Protein AF-A0A382PX46-F1 (afdb_monomer)

Solvent-accessible surface area (backbone atoms only — not comparable to full-atom values): 14792 Å² total; per-residue (Å²): 138,86,84,80,84,83,77,80,85,78,80,80,79,79,76,79,78,73,72,75,76,54,63,44,79,47,75,56,96,90,46,77,44,79,39,53,69,94,63,85,88,79,88,42,74,44,73,90,62,41,81,38,76,71,37,59,26,57,48,97,84,70,35,37,39,30,30,29,51,65,77,76,84,68,58,59,71,55,38,66,72,64,11,70,17,31,30,30,34,33,34,50,85,86,72,83,77,43,49,79,43,58,40,71,23,37,68,69,25,31,73,55,48,24,39,31,53,58,98,76,27,41,31,34,14,24,46,38,30,29,35,38,32,25,47,85,85,73,86,52,43,47,75,42,79,40,79,72,37,84,60,66,23,69,53,93,78,75,34,20,39,20,21,41,34,82,43,87,84,66,30,37,29,35,18,29,12,26,73,44,67,43,77,43,59,37,96,87,61,62,81,40,79,44,36,53,13,33,34,37,35,31,44,81,95,47,81,75,52,42,69,34,27,37,42,27,37,39,26,42,47,53,70,48,69,47,98,89,58,51,35,38,30,37,30,38,51,39,42,78,78,51,96,93,43,29,61,44,81,44,79,60,44,79,73,34,75,39,76,56,129

Structure (mmCIF, N/CA/C/O backbone):
data_AF-A0A382PX46-F1
#
_entry.id   AF-A0A3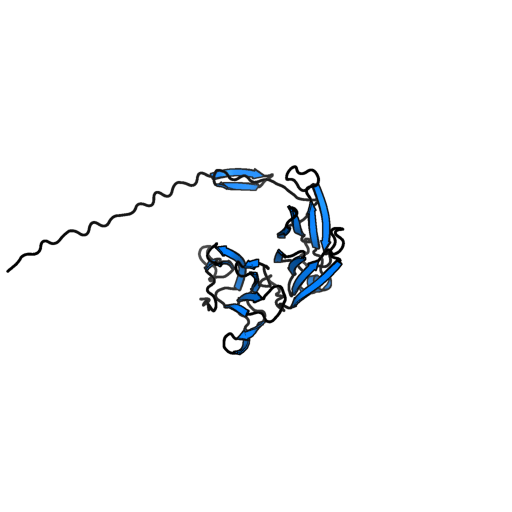82PX46-F1
#
loop_
_atom_site.group_PDB
_atom_site.id
_atom_site.type_symbol
_atom_site.label_atom_id
_atom_site.label_alt_id
_atom_site.label_comp_id
_atom_site.label_asym_id
_atom_site.label_entity_id
_atom_site.label_seq_id
_atom_site.pdbx_PDB_ins_code
_atom_site.Cartn_x
_atom_site.Cartn_y
_atom_site.Cartn_z
_atom_site.occupancy
_atom_site.B_iso_or_equiv
_atom_site.auth_seq_id
_atom_site.auth_comp_id
_atom_site.auth_asym_id
_atom_site.auth_atom_id
_atom_site.pdbx_PDB_model_num
ATOM 1 N N . MET A 1 1 ? -31.485 -16.045 -66.248 1.00 44.91 1 MET A N 1
ATOM 2 C CA . MET A 1 1 ? -30.803 -14.868 -65.671 1.00 44.91 1 MET A CA 1
ATOM 3 C C . MET A 1 1 ? -31.557 -14.516 -64.395 1.00 44.91 1 MET A C 1
ATOM 5 O O . MET A 1 1 ? -32.634 -13.946 -64.475 1.00 44.91 1 MET A O 1
ATOM 9 N N . PHE A 1 2 ? -31.107 -15.036 -63.251 1.00 37.91 2 PHE A N 1
ATOM 10 C CA . PHE A 1 2 ? -31.837 -14.955 -61.980 1.00 37.91 2 PHE A CA 1
ATOM 11 C C . PHE A 1 2 ? -31.540 -13.626 -61.277 1.00 37.91 2 PHE A C 1
ATOM 13 O O . PHE A 1 2 ? -30.382 -13.278 -61.066 1.00 37.91 2 PHE A O 1
ATOM 20 N N . SER A 1 3 ? -32.600 -12.888 -60.946 1.00 45.28 3 SER A N 1
ATOM 21 C CA . SER A 1 3 ? -32.561 -11.656 -60.159 1.00 45.28 3 SER A CA 1
ATOM 22 C C . SER A 1 3 ? -32.582 -12.013 -58.670 1.00 45.28 3 SER A C 1
ATOM 24 O O . SER A 1 3 ? -33.506 -12.685 -58.214 1.00 45.28 3 SER A O 1
ATOM 26 N N . MET A 1 4 ? -31.557 -11.594 -57.924 1.00 39.47 4 MET A N 1
ATOM 27 C CA . MET A 1 4 ? -31.562 -11.619 -56.459 1.00 39.47 4 MET A CA 1
ATOM 28 C C . MET A 1 4 ? -32.077 -10.272 -55.928 1.00 39.47 4 MET A C 1
ATOM 30 O O . MET A 1 4 ? -31.579 -9.229 -56.365 1.00 39.47 4 MET A O 1
ATOM 34 N N . PRO A 1 5 ? -33.020 -10.258 -54.971 1.00 47.31 5 PRO A N 1
ATOM 35 C CA . PRO A 1 5 ? -33.453 -9.027 -54.332 1.00 47.31 5 PRO A CA 1
ATOM 36 C C . PRO A 1 5 ? -32.409 -8.586 -53.296 1.00 47.31 5 PRO A C 1
ATOM 38 O O . PRO A 1 5 ? -31.900 -9.387 -52.513 1.00 47.31 5 PRO A O 1
ATOM 41 N N . ARG A 1 6 ? -32.088 -7.290 -53.284 1.00 47.59 6 ARG A N 1
ATOM 42 C CA . ARG A 1 6 ? -31.274 -6.668 -52.233 1.00 47.59 6 ARG A CA 1
ATOM 43 C C . ARG A 1 6 ? -32.144 -6.481 -50.988 1.00 47.59 6 ARG A C 1
ATOM 45 O O . ARG A 1 6 ? -33.088 -5.697 -51.033 1.00 47.59 6 ARG A O 1
ATOM 52 N N . LEU A 1 7 ? -31.830 -7.176 -49.894 1.00 42.03 7 LEU A N 1
ATOM 53 C CA . LEU A 1 7 ? -32.382 -6.836 -48.579 1.00 42.03 7 LEU A CA 1
ATOM 54 C C . LEU A 1 7 ? -31.738 -5.532 -48.072 1.00 42.03 7 LEU A C 1
ATOM 56 O O . LEU A 1 7 ? -30.517 -5.387 -48.186 1.00 42.03 7 LEU A O 1
ATOM 60 N N . PRO A 1 8 ? -32.508 -4.597 -47.490 1.00 47.78 8 PRO A N 1
ATOM 61 C CA . PRO A 1 8 ? -31.940 -3.435 -46.829 1.00 47.78 8 PRO A CA 1
ATOM 62 C C . PRO A 1 8 ? -31.324 -3.858 -45.490 1.00 47.78 8 PRO A C 1
ATOM 64 O O . PRO A 1 8 ? -31.937 -4.576 -44.699 1.00 47.78 8 PRO A O 1
ATOM 67 N N . LEU A 1 9 ? -30.097 -3.405 -45.243 1.00 47.75 9 LEU A N 1
ATOM 68 C CA . LEU A 1 9 ? -29.405 -3.557 -43.970 1.00 47.75 9 LEU A CA 1
ATOM 69 C C . LEU A 1 9 ? -30.101 -2.642 -42.946 1.00 47.75 9 LEU A C 1
ATOM 71 O O . LEU A 1 9 ? -29.904 -1.428 -42.955 1.00 47.75 9 LEU A O 1
ATOM 75 N N . ALA A 1 10 ? -30.970 -3.198 -42.105 1.00 44.94 10 ALA A N 1
ATOM 76 C CA . ALA A 1 10 ? -31.540 -2.461 -40.984 1.00 44.94 10 ALA A CA 1
ATOM 77 C C . ALA A 1 10 ? -30.469 -2.334 -39.889 1.00 44.94 10 ALA A C 1
ATOM 79 O O . ALA A 1 10 ? -30.180 -3.295 -39.178 1.00 44.94 10 ALA A O 1
ATOM 80 N N . CYS A 1 11 ? -29.854 -1.155 -39.773 1.00 43.47 11 CYS A N 1
ATOM 81 C CA . CYS A 1 11 ? -29.017 -0.807 -38.629 1.00 43.47 11 CYS A CA 1
ATOM 82 C C . CYS A 1 11 ? -29.889 -0.780 -37.369 1.00 43.47 11 CYS A C 1
ATOM 84 O O . CYS A 1 11 ? -30.648 0.164 -37.148 1.00 43.47 11 CYS A O 1
ATOM 86 N N . LEU A 1 12 ? -29.787 -1.821 -36.544 1.00 44.72 12 LEU A N 1
ATOM 87 C CA . LEU A 1 12 ? -30.380 -1.841 -35.216 1.00 44.72 12 LEU A CA 1
ATOM 88 C C . LEU A 1 12 ? -29.549 -0.912 -34.318 1.00 44.72 12 LEU A C 1
ATOM 90 O O . LEU A 1 12 ? -28.495 -1.293 -33.813 1.00 44.72 12 LEU A O 1
ATOM 94 N N . ALA A 1 13 ? -29.991 0.335 -34.161 1.00 45.91 13 ALA A N 1
ATOM 95 C CA . ALA A 1 13 ? -29.446 1.232 -33.153 1.00 45.91 13 ALA A CA 1
ATOM 96 C C . ALA A 1 13 ? -29.860 0.701 -31.773 1.00 45.91 13 ALA A C 1
ATOM 98 O O . ALA A 1 13 ? -30.998 0.879 -31.342 1.00 45.91 13 ALA A O 1
ATOM 99 N N . VAL A 1 14 ? -28.946 0.012 -31.091 1.00 49.94 14 VAL A N 1
ATOM 100 C CA . VAL A 1 14 ? -29.110 -0.311 -29.672 1.00 49.94 14 VAL A CA 1
ATOM 101 C C . VAL A 1 14 ? -28.951 0.996 -28.904 1.00 49.94 14 VAL A C 1
ATOM 103 O O . VAL A 1 14 ? -27.842 1.456 -28.643 1.00 49.94 14 VAL A O 1
ATOM 106 N N . VAL A 1 15 ? -30.075 1.629 -28.578 1.00 47.06 15 VAL A N 1
ATOM 107 C CA . VAL A 1 15 ? -30.110 2.701 -27.586 1.00 47.06 15 VAL A CA 1
ATOM 108 C C . VAL A 1 15 ? -29.913 2.031 -26.232 1.00 47.06 15 VAL A C 1
ATOM 110 O O . VAL A 1 15 ? -30.842 1.454 -25.671 1.00 47.06 15 VAL A O 1
ATOM 113 N N . LEU A 1 16 ? -28.682 2.066 -25.723 1.00 49.09 16 LEU A N 1
ATOM 114 C CA . LEU A 1 16 ? -28.413 1.813 -24.312 1.00 49.09 16 LEU A CA 1
ATOM 115 C C . LEU A 1 16 ? -29.149 2.897 -23.518 1.00 49.09 16 LEU A C 1
ATOM 117 O O . LEU A 1 16 ? -28.683 4.030 -23.404 1.00 49.09 16 LEU A O 1
ATOM 121 N N . LEU A 1 17 ? -30.328 2.555 -23.001 1.00 44.19 17 LEU A N 1
ATOM 122 C CA . LEU A 1 17 ? -30.945 3.280 -21.899 1.00 44.19 17 LEU A CA 1
ATOM 123 C C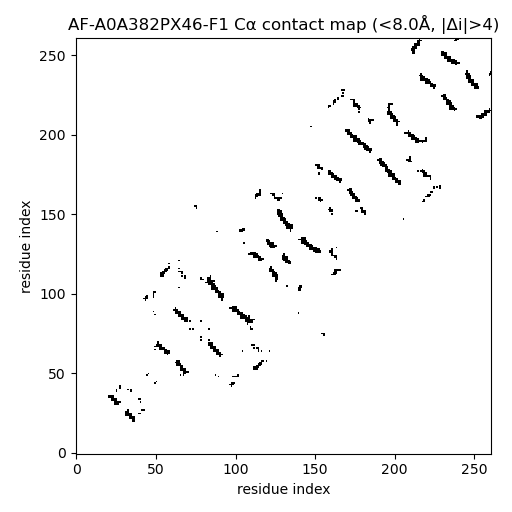 . LEU A 1 17 ? -29.988 3.147 -20.714 1.00 44.19 17 LEU A C 1
ATOM 125 O O . LEU A 1 17 ? -30.034 2.169 -19.972 1.00 44.19 17 LEU A O 1
ATOM 129 N N . LEU A 1 18 ? -29.084 4.116 -20.571 1.00 54.62 18 LEU A N 1
ATOM 130 C CA . LEU A 1 18 ? -28.384 4.355 -19.319 1.00 54.62 18 LEU A CA 1
ATOM 131 C C . LEU A 1 18 ? -29.477 4.623 -18.287 1.00 54.62 18 LEU A C 1
ATOM 133 O O . LEU A 1 18 ? -30.050 5.714 -18.251 1.00 54.62 18 LEU A O 1
ATOM 137 N N . ALA A 1 19 ? -29.817 3.605 -17.493 1.00 54.09 19 ALA A N 1
ATOM 138 C CA . ALA A 1 19 ? -30.551 3.824 -16.263 1.00 54.09 19 ALA A CA 1
ATOM 139 C C . ALA A 1 19 ? -29.782 4.921 -15.527 1.00 54.09 19 ALA A C 1
ATOM 141 O O . ALA A 1 19 ? -28.590 4.760 -15.256 1.00 54.09 19 ALA A O 1
ATOM 142 N N . LYS A 1 20 ? -30.419 6.074 -15.296 1.00 53.22 20 LYS A N 1
ATOM 143 C CA . LYS A 1 20 ? -29.831 7.083 -14.421 1.00 53.22 20 LYS A CA 1
ATOM 144 C C . LYS A 1 20 ? -29.614 6.368 -13.099 1.00 53.22 20 LYS A C 1
ATOM 146 O O . LYS A 1 20 ? -30.603 6.020 -12.456 1.00 53.22 20 LYS A O 1
ATOM 151 N N . ALA A 1 21 ? -28.361 6.093 -12.748 1.00 60.94 21 ALA A N 1
ATOM 152 C CA . ALA A 1 21 ? -28.031 5.641 -11.413 1.00 60.94 21 ALA A CA 1
ATOM 153 C C . ALA A 1 21 ? -28.626 6.692 -10.480 1.00 60.94 21 ALA A C 1
ATOM 155 O O . ALA A 1 21 ? -28.275 7.871 -10.562 1.00 60.94 21 ALA A O 1
ATOM 156 N N . HIS A 1 22 ? -29.650 6.295 -9.736 1.00 76.44 22 HIS A N 1
ATOM 157 C CA . HIS A 1 22 ? -30.169 7.138 -8.684 1.00 76.44 22 HIS A CA 1
ATOM 158 C C . HIS A 1 22 ? -29.043 7.212 -7.649 1.00 76.44 22 HIS A C 1
ATOM 160 O O . HIS A 1 22 ? -28.335 6.223 -7.418 1.00 76.44 22 HIS A O 1
ATOM 166 N N . ALA A 1 23 ? -28.763 8.426 -7.201 1.00 82.75 23 ALA A N 1
ATOM 167 C CA . ALA A 1 23 ? -27.669 8.707 -6.300 1.00 82.75 23 ALA A CA 1
ATOM 168 C C . ALA A 1 23 ? -28.205 9.559 -5.156 1.00 82.75 23 ALA A C 1
ATOM 170 O O . ALA A 1 23 ? -29.024 10.457 -5.373 1.00 82.75 23 ALA A O 1
ATOM 171 N N . VAL A 1 24 ? -27.723 9.272 -3.954 1.00 87.88 24 VAL A N 1
ATOM 172 C CA . VAL A 1 24 ? -28.083 9.962 -2.722 1.00 87.88 24 VAL A CA 1
ATOM 173 C C . VAL A 1 24 ? -26.900 10.816 -2.285 1.00 87.88 24 VAL A C 1
ATOM 175 O O . VAL A 1 24 ? -25.748 10.379 -2.329 1.00 87.88 24 VAL A O 1
ATOM 178 N N . GLU A 1 25 ? -27.189 12.047 -1.871 1.00 92.19 25 GLU A N 1
ATOM 179 C CA . GLU A 1 25 ? -26.208 12.898 -1.206 1.00 92.19 25 GLU A CA 1
ATOM 180 C C . GLU A 1 25 ? -26.179 12.584 0.293 1.00 92.19 25 GLU A C 1
ATOM 182 O O . GLU A 1 25 ? -27.212 12.587 0.963 1.00 92.19 25 GLU A O 1
ATOM 187 N N . VAL A 1 26 ? -24.986 12.323 0.818 1.00 90.56 26 VAL A N 1
ATOM 188 C CA . VAL A 1 26 ? -24.719 12.116 2.240 1.00 90.56 26 VAL A CA 1
ATOM 189 C C . VAL A 1 26 ? -23.758 13.204 2.693 1.00 90.56 26 VAL A C 1
ATOM 191 O O . VAL A 1 26 ? -22.667 13.341 2.142 1.00 90.56 26 VAL A O 1
ATOM 194 N N . THR A 1 27 ? -24.145 13.974 3.705 1.00 92.12 27 THR A N 1
ATOM 195 C CA . THR A 1 27 ? -23.282 15.008 4.285 1.00 92.12 27 THR A CA 1
ATOM 196 C C . THR A 1 27 ? -22.671 14.497 5.579 1.00 92.12 27 THR A C 1
ATOM 198 O O . THR A 1 27 ? -23.399 14.173 6.516 1.00 92.12 27 THR A O 1
ATOM 201 N N . LEU A 1 28 ? -21.340 14.466 5.648 1.00 90.50 28 LEU A N 1
ATOM 202 C CA . LEU A 1 28 ? -20.590 14.209 6.878 1.00 90.50 28 LEU A CA 1
ATOM 203 C C . LEU A 1 28 ? -19.736 15.438 7.190 1.00 90.50 28 LEU A C 1
ATOM 205 O O . LEU A 1 28 ? -18.857 15.814 6.413 1.00 90.50 28 LEU A O 1
ATOM 209 N N . ASP A 1 29 ? -19.999 16.070 8.332 1.00 88.50 29 ASP A N 1
ATOM 210 C CA . ASP A 1 29 ? -19.453 17.375 8.714 1.00 88.50 29 ASP A CA 1
ATOM 211 C C . ASP A 1 29 ? -19.616 18.435 7.605 1.00 88.50 29 ASP A C 1
ATOM 213 O O . ASP A 1 29 ? -20.710 18.946 7.381 1.00 88.50 29 ASP A O 1
ATOM 217 N N . GLN A 1 30 ? -18.521 18.784 6.921 1.00 89.81 30 GLN A N 1
ATOM 218 C CA . GLN A 1 30 ? -18.467 19.786 5.852 1.00 89.81 30 GLN A CA 1
ATOM 219 C C . GLN A 1 30 ? -18.381 19.159 4.451 1.00 89.81 30 GLN A C 1
ATOM 221 O O . GLN A 1 30 ? -18.419 19.884 3.457 1.00 89.81 30 GLN A O 1
ATOM 226 N N . ALA A 1 31 ? -18.233 17.835 4.358 1.00 91.62 31 ALA A N 1
ATOM 227 C CA . ALA A 1 31 ? -18.085 17.119 3.099 1.00 91.62 31 ALA A CA 1
ATOM 228 C C . ALA A 1 31 ? -19.435 16.575 2.624 1.00 91.62 31 ALA A C 1
ATOM 230 O O . ALA A 1 31 ? -20.176 15.963 3.394 1.00 91.62 31 ALA A O 1
ATOM 231 N N . VAL A 1 32 ? -19.725 16.774 1.339 1.00 93.31 32 VAL A N 1
ATOM 232 C CA . VAL A 1 32 ? -20.890 16.197 0.663 1.00 93.31 32 VAL A CA 1
ATOM 233 C C . VAL A 1 32 ? -20.402 15.069 -0.235 1.00 93.31 32 VAL A C 1
ATOM 235 O O . VAL A 1 32 ? -19.587 15.286 -1.132 1.00 93.31 32 VAL A O 1
ATOM 238 N N . PHE A 1 33 ? -20.896 13.864 0.020 1.00 93.75 33 PHE A N 1
ATOM 239 C CA . PHE A 1 33 ? -20.645 12.671 -0.774 1.00 93.75 33 PHE A CA 1
ATOM 240 C C . PHE A 1 33 ? -21.868 12.374 -1.628 1.00 93.75 33 PHE A C 1
ATOM 242 O O . PHE A 1 33 ? -22.992 12.467 -1.149 1.00 93.75 33 PHE A O 1
ATOM 249 N N . THR A 1 34 ? -21.658 11.960 -2.871 1.00 94.31 34 THR A N 1
ATOM 250 C CA . THR A 1 34 ? -22.722 11.433 -3.729 1.00 94.31 34 THR A CA 1
ATOM 251 C C . THR A 1 34 ? -22.451 9.953 -3.941 1.00 94.31 34 THR A C 1
ATOM 253 O O . THR A 1 34 ? -21.432 9.596 -4.533 1.00 94.31 34 THR A O 1
ATOM 256 N N . VAL A 1 35 ? -23.341 9.091 -3.454 1.00 93.25 35 VAL A N 1
ATOM 257 C CA . VAL A 1 35 ? -23.201 7.630 -3.556 1.00 93.25 35 VAL A CA 1
ATOM 258 C C . VAL A 1 35 ? -24.385 7.012 -4.297 1.00 93.25 35 VAL A C 1
ATOM 260 O O . VAL A 1 35 ? -25.463 7.606 -4.299 1.00 93.25 35 VAL A O 1
ATOM 263 N N . PRO A 1 36 ? -24.224 5.849 -4.957 1.00 93.06 36 PRO A N 1
ATOM 264 C CA . PRO A 1 36 ? -25.345 5.167 -5.597 1.00 93.06 36 PRO A CA 1
ATOM 265 C C . PRO A 1 36 ? -26.437 4.790 -4.588 1.00 93.06 36 PRO A C 1
ATOM 267 O O . PRO A 1 36 ? -26.152 4.532 -3.419 1.00 93.06 36 PRO A O 1
ATOM 270 N N . ASP A 1 37 ? -27.680 4.692 -5.052 1.00 88.44 37 ASP A N 1
ATOM 271 C CA . ASP A 1 37 ? -28.789 4.186 -4.244 1.00 88.44 37 ASP A CA 1
ATOM 272 C C . ASP A 1 37 ? -28.456 2.829 -3.601 1.00 88.44 37 ASP A C 1
ATOM 274 O O . ASP A 1 37 ? -27.921 1.922 -4.244 1.00 88.44 37 ASP A O 1
ATOM 278 N N . GLY A 1 38 ? -28.807 2.688 -2.320 1.00 89.75 38 GLY A N 1
ATOM 279 C CA . GLY A 1 38 ? -28.525 1.494 -1.517 1.00 89.75 38 GLY A CA 1
ATOM 28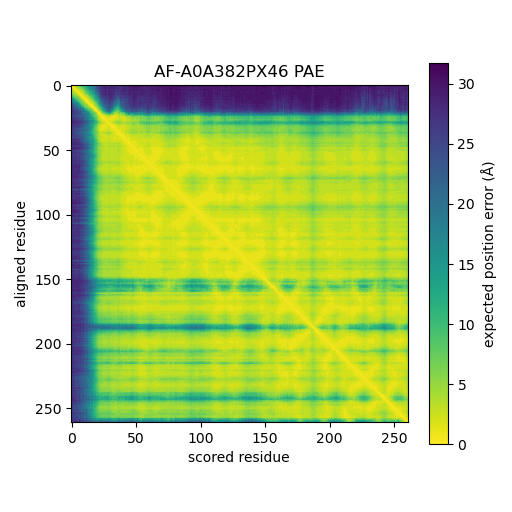0 C C . GLY A 1 38 ? -27.164 1.499 -0.814 1.00 89.75 38 GLY A C 1
ATOM 281 O O . GLY A 1 38 ? -26.903 0.587 -0.035 1.00 89.75 38 GLY A O 1
ATOM 282 N N . PHE A 1 39 ? -26.324 2.514 -1.041 1.00 92.38 39 PHE A N 1
ATOM 283 C CA . PHE A 1 39 ? -25.080 2.721 -0.298 1.00 92.38 39 PHE A CA 1
ATOM 284 C C . PHE A 1 39 ? -25.267 3.756 0.815 1.00 92.38 39 PHE A C 1
ATOM 286 O O . PHE A 1 39 ? -25.998 4.735 0.660 1.00 92.38 39 PHE A O 1
ATOM 293 N N . THR A 1 40 ? -24.560 3.556 1.923 1.00 91.62 40 THR A N 1
ATOM 294 C CA . THR A 1 40 ? -24.425 4.519 3.020 1.00 91.62 40 THR A CA 1
ATOM 295 C C . THR A 1 40 ? -22.962 4.930 3.170 1.00 91.62 40 THR A C 1
ATOM 297 O O . THR A 1 40 ? -22.053 4.220 2.735 1.00 91.62 40 THR A O 1
ATOM 300 N N . VAL A 1 41 ? -22.730 6.105 3.756 1.00 93.44 41 VAL A N 1
ATOM 301 C CA . VAL A 1 41 ? -21.394 6.573 4.141 1.00 93.44 41 VAL A CA 1
ATOM 302 C C . VAL A 1 41 ? -21.456 6.956 5.607 1.00 93.44 41 VAL A C 1
ATOM 304 O O . VAL A 1 41 ? -22.276 7.787 5.994 1.00 93.44 41 VAL A O 1
ATOM 307 N N . GLU A 1 42 ? -20.587 6.357 6.409 1.00 93.25 42 GLU A N 1
ATOM 308 C CA . GLU A 1 42 ? -20.551 6.541 7.855 1.00 93.25 42 GLU A CA 1
ATOM 309 C C . GLU A 1 42 ? -19.118 6.818 8.303 1.00 93.25 42 GLU A C 1
ATOM 311 O O . GLU A 1 42 ? -18.149 6.325 7.719 1.00 93.25 42 GLU A O 1
ATOM 316 N N . ARG A 1 43 ? -18.974 7.628 9.353 1.00 92.94 43 ARG A N 1
ATOM 317 C CA . ARG A 1 43 ? -17.696 7.777 10.046 1.00 92.94 43 ARG A CA 1
ATOM 318 C C . ARG A 1 43 ? -17.596 6.674 11.090 1.00 92.94 43 ARG A C 1
ATOM 320 O O . ARG A 1 43 ? -18.321 6.720 12.071 1.00 92.94 43 ARG A O 1
ATOM 327 N N . VAL A 1 44 ? -16.650 5.760 10.899 1.00 95.75 44 VAL A N 1
ATOM 328 C CA . VAL A 1 44 ? -16.398 4.644 11.832 1.00 95.75 44 VAL A CA 1
ATOM 329 C C . VAL A 1 44 ? -15.171 4.857 12.725 1.00 95.75 44 VAL A C 1
ATOM 331 O O . VAL A 1 44 ? -14.995 4.146 13.704 1.00 95.75 44 VAL A O 1
ATOM 334 N N . ALA A 1 45 ? -14.306 5.820 12.387 1.00 96.44 45 ALA A N 1
ATOM 335 C CA . ALA A 1 45 ? -13.115 6.181 13.156 1.00 96.44 45 ALA A CA 1
ATOM 336 C C . ALA A 1 45 ? -12.621 7.593 12.789 1.00 96.44 45 ALA A C 1
ATOM 338 O O . ALA A 1 45 ? -12.929 8.127 11.720 1.00 96.44 45 ALA A O 1
ATOM 339 N N . GLY A 1 46 ? -11.828 8.191 13.676 1.00 95.31 46 GLY A N 1
ATOM 340 C CA . GLY A 1 46 ? -11.153 9.478 13.497 1.00 95.31 46 GLY A CA 1
ATOM 341 C C . GLY A 1 46 ? -10.300 9.812 14.726 1.00 95.31 46 GLY A C 1
ATOM 342 O O . GLY A 1 46 ? -10.122 8.942 15.584 1.00 95.31 46 GLY A O 1
ATOM 343 N N . PRO A 1 47 ? -9.782 11.045 14.861 1.00 96.00 47 PRO A N 1
ATOM 344 C CA . PRO A 1 47 ? -9.046 11.439 16.058 1.00 96.00 47 PRO A CA 1
ATOM 345 C C . PRO A 1 47 ? -9.902 11.242 17.324 1.00 96.00 47 PRO A C 1
ATOM 347 O O . PRO A 1 47 ? -11.079 11.614 17.310 1.00 96.00 47 PRO A O 1
ATOM 350 N N . PRO A 1 48 ? -9.351 10.689 18.424 1.00 96.38 48 PRO A N 1
ATOM 351 C CA . PRO A 1 48 ? -7.936 10.375 18.661 1.00 96.38 48 PRO A CA 1
ATOM 352 C C . PRO A 1 48 ? -7.510 8.942 18.280 1.00 96.38 48 PRO A C 1
ATOM 354 O O . PRO A 1 48 ? -6.375 8.560 18.556 1.00 96.38 48 PRO A O 1
ATOM 357 N N . LEU A 1 49 ? -8.396 8.126 17.700 1.00 98.25 49 LEU A N 1
ATOM 358 C CA . LEU A 1 49 ? -8.092 6.730 17.356 1.00 98.25 49 LEU A CA 1
ATOM 359 C C . LEU A 1 49 ? -7.109 6.630 16.186 1.00 98.25 49 LEU A C 1
ATOM 361 O O . LEU A 1 49 ? -6.215 5.783 16.193 1.00 98.25 49 LEU A O 1
ATOM 365 N N . VAL A 1 50 ? -7.270 7.513 15.200 1.00 98.31 50 VAL A N 1
ATOM 366 C CA . VAL A 1 50 ? -6.383 7.675 14.046 1.00 98.31 50 VAL A CA 1
ATOM 367 C C . VAL A 1 50 ? -6.408 9.132 13.592 1.00 98.31 50 VAL A C 1
ATOM 369 O O . VAL A 1 50 ? -7.481 9.706 13.408 1.00 98.31 50 VAL A O 1
ATOM 372 N N . ASP A 1 51 ? -5.238 9.747 13.422 1.00 97.69 51 ASP A N 1
ATOM 373 C CA . ASP A 1 51 ? -5.158 11.192 13.192 1.00 97.69 51 ASP A CA 1
ATOM 374 C C . ASP A 1 51 ? -5.225 11.556 11.703 1.00 97.69 51 ASP A C 1
ATOM 376 O O . ASP A 1 51 ? -5.919 12.497 11.309 1.00 97.69 51 ASP A O 1
ATOM 380 N N . ARG A 1 52 ? -4.470 10.839 10.866 1.00 97.81 52 ARG A N 1
ATOM 381 C CA . ARG A 1 52 ? -4.293 11.092 9.428 1.00 97.81 52 ARG A CA 1
ATOM 382 C C . ARG A 1 52 ? -4.177 9.757 8.682 1.00 97.81 52 ARG A C 1
ATOM 384 O O . ARG A 1 52 ? -3.068 9.381 8.285 1.00 97.81 52 ARG A O 1
ATOM 391 N N . PRO A 1 53 ? -5.298 9.038 8.496 1.00 97.69 53 PRO A N 1
ATOM 392 C CA . PRO A 1 53 ? -5.297 7.744 7.825 1.00 97.69 53 PRO A CA 1
ATOM 393 C C . PRO A 1 53 ? -4.831 7.876 6.366 1.00 97.69 53 PRO A C 1
ATOM 395 O O . PRO A 1 53 ? -5.239 8.804 5.667 1.00 97.69 53 PRO A O 1
ATOM 398 N N . ILE A 1 54 ? -3.991 6.943 5.909 1.00 96.56 54 ILE A N 1
ATOM 399 C CA . ILE A 1 54 ? -3.505 6.863 4.518 1.00 96.56 54 ILE A CA 1
ATOM 400 C C . ILE A 1 54 ? -4.120 5.656 3.800 1.00 96.56 54 ILE A C 1
ATOM 402 O O . ILE A 1 54 ? -4.712 5.787 2.734 1.00 96.56 54 ILE A O 1
ATOM 406 N N . THR A 1 55 ? -3.980 4.473 4.392 1.00 97.44 55 THR A N 1
ATOM 407 C CA . THR A 1 55 ? -4.448 3.188 3.855 1.00 97.44 55 THR A CA 1
ATOM 408 C C . THR A 1 55 ? -4.808 2.260 5.011 1.00 97.44 55 THR A C 1
ATOM 410 O O . THR A 1 55 ? -4.337 2.470 6.135 1.00 97.44 55 THR A O 1
ATOM 413 N N . ALA A 1 56 ? -5.649 1.258 4.766 1.00 98.12 56 ALA A N 1
ATOM 414 C CA . ALA A 1 56 ? -6.098 0.350 5.807 1.00 98.12 56 ALA A CA 1
ATOM 415 C C . ALA A 1 56 ? -6.354 -1.071 5.294 1.00 98.12 56 ALA A C 1
ATOM 417 O O . ALA A 1 56 ? -6.712 -1.271 4.133 1.00 98.12 56 ALA A O 1
ATOM 418 N N . SER A 1 57 ? -6.207 -2.052 6.184 1.00 98.38 57 SER A N 1
ATOM 419 C CA . SER A 1 57 ? -6.492 -3.456 5.897 1.00 98.38 57 SER A CA 1
ATOM 420 C C . SER A 1 57 ? -7.133 -4.138 7.102 1.00 98.38 57 SER A C 1
ATOM 422 O O . SER A 1 57 ? -6.707 -3.921 8.236 1.00 98.38 57 SER A O 1
ATOM 424 N N . PHE A 1 58 ? -8.163 -4.941 6.849 1.00 98.38 58 PHE A N 1
ATOM 425 C CA . PHE A 1 58 ? -8.824 -5.750 7.869 1.00 98.38 58 PHE A CA 1
ATOM 426 C C . PHE A 1 58 ? -8.111 -7.082 8.047 1.00 98.38 58 PHE A C 1
ATOM 428 O O . PHE A 1 58 ? -7.703 -7.693 7.059 1.00 98.38 58 PHE A O 1
ATOM 435 N N . ASP A 1 59 ? -8.052 -7.558 9.284 1.00 98.31 59 ASP A N 1
ATOM 436 C CA . ASP A 1 59 ? -7.749 -8.959 9.550 1.00 98.31 59 ASP A CA 1
ATOM 437 C C . ASP A 1 59 ? -8.997 -9.849 9.589 1.00 98.31 59 ASP A C 1
ATOM 439 O O . ASP A 1 59 ? -10.131 -9.398 9.408 1.00 98.31 59 ASP A O 1
ATOM 443 N N . GLU A 1 60 ? -8.796 -11.145 9.834 1.00 96.94 60 GLU A N 1
ATOM 444 C CA . GLU A 1 60 ? -9.890 -12.113 9.903 1.00 96.94 60 GLU A CA 1
ATOM 445 C C . GLU A 1 60 ? -10.750 -11.977 11.175 1.00 96.94 60 GLU A C 1
ATOM 447 O O . GLU A 1 60 ? -11.782 -12.640 11.276 1.00 96.94 60 GLU A O 1
ATOM 452 N 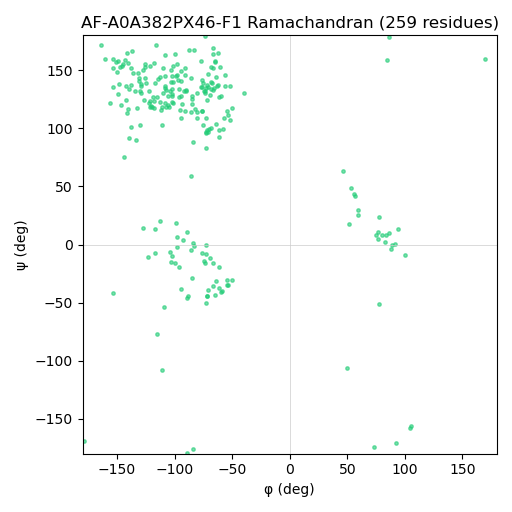N . GLN A 1 61 ? -10.347 -11.150 12.146 1.00 96.06 61 GLN A N 1
ATOM 453 C CA . GLN A 1 61 ? -11.095 -10.866 13.375 1.00 96.06 61 GLN A CA 1
ATOM 454 C C . GLN A 1 61 ? -11.897 -9.556 13.287 1.00 96.06 61 GLN A C 1
ATOM 456 O O . GLN A 1 61 ? -12.611 -9.226 14.230 1.00 96.06 61 GLN A O 1
ATOM 461 N N . GLY A 1 62 ? -11.810 -8.823 12.171 1.00 96.94 62 GLY A N 1
ATOM 462 C CA . GLY A 1 62 ? -12.487 -7.538 11.982 1.00 96.94 62 GLY A CA 1
ATOM 463 C C . GLY A 1 62 ? -11.735 -6.342 12.572 1.00 96.94 62 GLY A C 1
ATOM 464 O O . GLY A 1 62 ? -12.263 -5.231 12.567 1.00 96.94 62 GLY A O 1
ATOM 465 N N . ARG A 1 63 ? -10.496 -6.532 13.040 1.00 98.31 63 ARG A N 1
ATOM 466 C CA . ARG A 1 63 ? -9.634 -5.433 13.492 1.00 98.31 63 ARG A CA 1
ATOM 467 C C . ARG A 1 63 ? -9.085 -4.707 12.266 1.00 98.31 63 ARG A C 1
ATOM 469 O O . ARG A 1 63 ? -8.744 -5.337 11.262 1.00 98.31 63 ARG A O 1
ATOM 476 N N . LEU A 1 64 ? -8.991 -3.381 12.338 1.00 98.69 64 LEU A N 1
ATOM 477 C CA . LEU A 1 64 ? -8.560 -2.551 11.212 1.00 98.69 64 LEU A CA 1
ATOM 478 C C . LEU A 1 64 ? -7.155 -1.999 11.447 1.00 98.69 64 LEU A C 1
ATOM 480 O O . LEU A 1 64 ? -6.925 -1.228 12.373 1.00 98.69 64 LEU A O 1
ATOM 484 N N . TYR A 1 65 ? -6.218 -2.352 10.576 1.00 98.88 65 TYR A N 1
ATOM 485 C CA . TYR A 1 65 ? -4.847 -1.853 10.613 1.00 98.88 65 TYR A CA 1
ATOM 486 C C . TYR A 1 65 ? -4.714 -0.657 9.684 1.00 98.88 65 TYR A C 1
ATOM 488 O O . TYR A 1 65 ? -4.863 -0.804 8.472 1.00 98.88 65 TYR A O 1
ATOM 496 N N . VAL A 1 66 ? -4.420 0.517 10.235 1.00 98.81 66 VAL A N 1
ATOM 497 C CA . VAL A 1 66 ? -4.426 1.789 9.509 1.00 98.81 66 VAL A CA 1
ATOM 498 C C . VAL A 1 66 ? -3.036 2.408 9.526 1.00 98.81 66 VAL A C 1
ATOM 500 O O . VAL A 1 66 ? -2.447 2.600 10.589 1.00 98.81 66 VAL A O 1
ATOM 503 N N . ALA A 1 67 ? -2.512 2.757 8.352 1.00 98.56 67 ALA A N 1
ATOM 504 C CA . ALA A 1 67 ? -1.344 3.623 8.272 1.00 98.56 67 ALA A CA 1
ATOM 505 C C . ALA A 1 67 ? -1.733 5.048 8.657 1.00 98.56 67 ALA A C 1
ATOM 507 O O . ALA A 1 67 ? -2.635 5.630 8.054 1.00 98.56 67 ALA A O 1
ATOM 508 N N . ASP A 1 68 ? -1.035 5.605 9.640 1.00 98.56 68 ASP A N 1
ATOM 509 C CA . ASP A 1 68 ? -1.347 6.894 10.239 1.00 98.56 68 ASP A CA 1
ATOM 510 C C . ASP A 1 68 ? -0.162 7.852 10.085 1.00 98.56 68 ASP A C 1
ATOM 512 O O . ASP A 1 68 ? 0.958 7.607 10.560 1.00 98.56 68 ASP A O 1
ATOM 516 N N . SER A 1 69 ? -0.398 8.950 9.370 1.00 97.62 69 SER A N 1
ATOM 517 C CA . SER A 1 69 ? 0.636 9.933 9.087 1.00 97.62 69 SER A CA 1
ATOM 518 C C . SER A 1 69 ? 0.933 10.814 10.299 1.00 97.62 69 SER A C 1
ATOM 520 O O . SER A 1 69 ? 0.040 11.418 10.892 1.00 97.62 69 SER A O 1
ATOM 522 N N . SER A 1 70 ? 2.220 11.035 10.571 1.00 97.38 70 SER A N 1
ATOM 523 C CA . SER A 1 70 ? 2.666 12.071 11.510 1.00 97.38 70 SER A CA 1
ATOM 524 C C . SER A 1 70 ? 2.267 13.491 11.090 1.00 97.38 70 SER A C 1
ATOM 526 O O . SER A 1 70 ? 2.278 14.403 11.914 1.00 97.38 70 SER A O 1
ATOM 528 N N . GLY A 1 71 ? 1.937 13.698 9.809 1.00 95.88 71 GLY A N 1
ATOM 529 C CA . GLY A 1 71 ? 1.749 15.024 9.222 1.00 95.88 71 GLY A CA 1
ATOM 530 C C . GLY A 1 71 ? 3.060 15.760 8.926 1.00 95.88 71 GLY A C 1
ATOM 531 O O . GLY A 1 71 ? 3.020 16.953 8.624 1.00 95.88 71 GLY A O 1
ATOM 532 N N . SER A 1 72 ? 4.213 15.083 9.016 1.00 93.69 72 SER A N 1
ATOM 533 C CA . SER A 1 72 ? 5.499 15.668 8.631 1.00 93.69 72 SER A CA 1
ATOM 534 C C . SER A 1 72 ? 5.535 16.001 7.136 1.00 93.69 72 SER A C 1
ATOM 536 O O . SER A 1 72 ? 5.130 15.201 6.297 1.00 93.69 72 SER A O 1
ATOM 538 N N . ASN A 1 73 ? 6.068 17.182 6.820 1.00 92.19 73 ASN A N 1
ATOM 539 C CA . ASN A 1 73 ? 6.413 17.620 5.464 1.00 92.19 73 ASN A CA 1
ATOM 540 C C . ASN A 1 73 ? 7.938 17.757 5.299 1.00 92.19 73 ASN A C 1
ATOM 542 O O . ASN A 1 73 ? 8.417 18.511 4.452 1.00 92.19 73 ASN A O 1
ATOM 546 N N . ASP A 1 74 ? 8.711 17.096 6.164 1.00 95.25 74 ASP A N 1
ATOM 547 C CA . ASP A 1 74 ? 10.168 17.136 6.116 1.00 95.25 74 ASP A CA 1
ATOM 548 C C . ASP A 1 74 ? 10.717 16.497 4.826 1.00 95.25 74 ASP A C 1
ATOM 550 O O . ASP A 1 74 ? 10.058 15.649 4.221 1.00 95.25 74 ASP A O 1
ATOM 554 N N . PRO A 1 75 ? 11.952 16.829 4.406 1.00 94.31 75 PRO A N 1
ATOM 555 C CA . PRO A 1 75 ? 12.593 16.162 3.278 1.00 94.31 75 PRO A CA 1
ATOM 556 C C . PRO A 1 75 ? 12.674 14.640 3.459 1.00 94.31 75 PRO A C 1
ATOM 558 O O . PRO A 1 75 ? 12.919 14.149 4.564 1.00 94.31 75 PRO A O 1
ATOM 561 N N . VAL A 1 76 ? 12.558 13.894 2.356 1.00 92.88 76 VAL A N 1
ATOM 562 C CA . VAL A 1 76 ? 12.507 12.421 2.357 1.00 92.88 76 VAL A CA 1
ATOM 563 C C . VAL A 1 76 ? 13.683 11.767 3.094 1.00 92.88 76 VAL A C 1
ATOM 565 O O . VAL A 1 76 ? 13.496 10.778 3.791 1.00 92.88 76 VAL A O 1
ATOM 568 N N . GLN A 1 77 ? 14.888 12.345 3.035 1.00 94.31 77 GLN A N 1
ATOM 569 C CA . GLN A 1 77 ? 16.062 11.826 3.750 1.00 94.31 77 GLN A CA 1
ATOM 570 C C . GLN A 1 77 ? 15.918 11.934 5.272 1.00 94.31 77 GLN A C 1
ATOM 572 O O . GLN A 1 77 ? 16.374 11.050 5.997 1.00 94.31 77 GLN A O 1
ATOM 577 N N . LYS A 1 78 ? 15.283 13.005 5.763 1.00 96.19 78 LYS A N 1
ATOM 578 C CA . LYS A 1 78 ? 15.013 13.181 7.192 1.00 96.19 78 LYS A CA 1
ATOM 579 C C . LYS A 1 78 ? 13.920 12.221 7.642 1.00 96.19 78 LYS A C 1
ATOM 581 O O . LYS A 1 78 ? 14.105 11.534 8.641 1.00 96.19 78 LYS A O 1
ATOM 586 N N . GLN A 1 79 ? 12.849 12.091 6.857 1.00 95.88 79 GLN A N 1
ATOM 587 C CA . GLN A 1 79 ? 11.817 11.091 7.128 1.00 95.88 79 GLN A CA 1
ATOM 588 C C . GLN A 1 79 ? 12.406 9.672 7.132 1.00 95.88 79 GLN A C 1
ATOM 590 O O . GLN A 1 79 ? 12.101 8.904 8.034 1.00 95.88 79 GLN A O 1
ATOM 595 N N . LEU A 1 80 ? 13.331 9.345 6.220 1.00 94.75 80 LEU A N 1
ATOM 596 C CA . LEU A 1 80 ? 14.021 8.046 6.185 1.00 94.75 80 LEU A CA 1
ATOM 597 C C . LEU A 1 80 ? 14.836 7.764 7.444 1.00 94.75 80 LEU A C 1
ATOM 599 O O . LEU A 1 80 ? 14.876 6.622 7.915 1.00 94.75 80 LEU A O 1
ATOM 603 N N . ALA A 1 81 ? 15.469 8.791 8.003 1.00 96.69 81 ALA A N 1
ATOM 604 C CA . ALA A 1 81 ? 16.215 8.672 9.245 1.00 96.69 81 ALA A CA 1
ATOM 605 C C . ALA A 1 81 ? 15.282 8.522 10.458 1.00 96.69 81 ALA A C 1
ATOM 607 O O . ALA A 1 81 ? 15.457 7.598 11.250 1.00 96.69 81 ALA A O 1
ATOM 608 N N . GLU A 1 82 ? 14.290 9.403 10.582 1.00 97.69 82 GLU A N 1
ATOM 609 C CA . GLU A 1 82 ? 13.446 9.534 11.777 1.00 97.69 82 GLU A CA 1
ATOM 610 C C . GLU A 1 82 ? 12.267 8.558 11.803 1.00 97.69 82 GLU A C 1
ATOM 612 O O . GLU A 1 82 ? 11.827 8.161 12.879 1.00 97.69 82 GLU A O 1
ATOM 617 N N . LYS A 1 83 ? 11.783 8.159 10.624 1.00 97.88 83 LYS A N 1
ATOM 618 C CA . LYS A 1 83 ? 10.630 7.283 10.389 1.00 97.88 83 LYS A CA 1
ATOM 619 C C . LYS A 1 83 ? 9.422 7.693 11.238 1.00 97.88 83 LYS A C 1
ATOM 621 O O . LYS A 1 83 ? 9.008 6.956 12.128 1.00 97.88 83 LYS A O 1
ATOM 626 N N . PRO A 1 84 ? 8.869 8.896 11.022 1.00 98.12 84 PRO A N 1
ATOM 627 C CA . PRO A 1 84 ? 7.956 9.497 11.987 1.00 98.12 84 PRO A CA 1
ATOM 628 C C . PRO A 1 84 ? 6.543 8.893 11.962 1.00 98.12 84 PRO A C 1
ATOM 630 O O . PRO A 1 84 ? 5.721 9.257 12.798 1.00 98.12 84 PRO A O 1
ATOM 633 N N . HIS A 1 85 ? 6.226 8.023 11.000 1.00 98.50 85 HIS A N 1
ATOM 634 C CA . HIS A 1 85 ? 4.882 7.477 10.814 1.00 98.50 85 HIS A CA 1
ATOM 635 C C . HIS A 1 85 ? 4.665 6.218 11.651 1.00 98.50 85 HIS A C 1
ATOM 637 O O . HIS A 1 85 ? 5.605 5.617 12.182 1.00 98.50 85 HIS A O 1
ATOM 643 N N . ARG A 1 86 ? 3.402 5.806 11.750 1.00 98.75 86 ARG A N 1
ATOM 644 C CA . ARG A 1 86 ? 3.003 4.610 12.488 1.00 98.75 86 ARG A CA 1
ATOM 645 C C . ARG A 1 86 ? 1.900 3.845 11.767 1.00 98.75 86 ARG A C 1
ATOM 647 O O . ARG A 1 86 ? 1.227 4.381 10.892 1.00 98.75 86 ARG A O 1
ATOM 654 N N . ILE A 1 87 ? 1.701 2.607 12.188 1.00 98.88 87 ILE A N 1
ATOM 655 C CA . ILE A 1 87 ? 0.499 1.818 11.955 1.00 98.88 87 ILE A CA 1
ATOM 656 C C . ILE A 1 87 ? -0.249 1.720 13.280 1.00 98.88 87 ILE A C 1
ATOM 658 O O . ILE A 1 87 ? 0.356 1.396 14.306 1.00 98.88 87 ILE A O 1
ATOM 662 N N . VAL A 1 88 ? -1.552 1.969 13.255 1.00 98.88 88 VAL A N 1
ATOM 663 C CA . VAL A 1 88 ? -2.448 1.723 14.388 1.00 98.88 88 VAL A CA 1
ATOM 664 C C . VAL A 1 88 ? -3.352 0.530 14.095 1.00 98.88 88 VAL A C 1
ATOM 666 O O . VAL A 1 88 ? -3.742 0.321 12.949 1.00 98.88 88 VAL A O 1
ATOM 669 N N . ARG A 1 89 ? -3.678 -0.256 15.121 1.00 98.81 89 ARG A N 1
ATOM 670 C CA . ARG A 1 89 ? -4.730 -1.276 15.083 1.00 98.81 89 ARG A CA 1
ATOM 671 C C . ARG A 1 89 ? -5.950 -0.717 15.793 1.00 98.81 89 ARG A C 1
ATOM 673 O O . ARG A 1 89 ? -5.853 -0.349 16.962 1.00 98.81 89 ARG A O 1
ATOM 680 N N . LEU A 1 90 ? -7.071 -0.674 15.087 1.00 98.81 90 LEU A N 1
ATOM 681 C CA . LEU A 1 90 ? -8.360 -0.256 15.608 1.00 98.81 90 LEU A CA 1
ATOM 682 C C . LEU A 1 90 ? -9.231 -1.475 15.909 1.00 98.81 90 LEU A C 1
ATOM 684 O O . LEU A 1 90 ? -9.259 -2.436 15.135 1.00 98.81 90 LEU A O 1
ATOM 688 N N . GLU A 1 91 ? -9.945 -1.415 17.026 1.00 98.44 91 GLU A N 1
ATOM 689 C CA . GLU A 1 91 ? -10.880 -2.443 17.483 1.00 98.44 91 GLU A CA 1
ATOM 690 C C . GLU A 1 91 ? -12.227 -1.804 17.835 1.00 98.44 91 GLU A C 1
ATOM 692 O O . GLU A 1 91 ? -12.275 -0.743 18.459 1.00 98.44 91 GLU A O 1
ATOM 697 N N . ASP A 1 92 ? -13.296 -2.462 17.404 1.00 98.06 92 ASP A N 1
ATOM 698 C CA . ASP A 1 92 ? -14.660 -2.269 17.888 1.00 98.06 92 ASP A CA 1
ATOM 699 C C . ASP A 1 92 ? -14.873 -3.318 18.990 1.00 98.06 92 ASP A C 1
ATOM 701 O O . ASP A 1 92 ? -14.849 -4.525 18.727 1.00 98.06 92 ASP A O 1
ATOM 705 N N . ARG A 1 93 ? -14.940 -2.874 20.246 1.00 97.31 93 ARG A N 1
ATOM 706 C CA . ARG A 1 93 ? -14.987 -3.752 21.422 1.00 97.31 93 ARG A CA 1
ATOM 707 C C . ARG A 1 93 ? -16.400 -4.002 21.912 1.00 97.31 93 ARG A C 1
ATOM 709 O O . ARG A 1 93 ? -16.595 -4.963 22.663 1.00 97.31 93 ARG A O 1
ATOM 716 N N . ASP A 1 94 ? -17.356 -3.161 21.537 1.00 97.44 94 ASP A N 1
ATOM 717 C CA . ASP A 1 94 ? -18.760 -3.320 21.911 1.00 97.44 94 ASP A CA 1
ATOM 718 C C . ASP A 1 94 ? -19.637 -3.898 20.785 1.00 97.44 94 ASP A C 1
ATOM 720 O O . ASP A 1 94 ? -20.740 -4.384 21.059 1.00 97.44 94 ASP A O 1
ATOM 724 N N . GLY A 1 95 ? -19.096 -3.997 19.570 1.00 96.19 95 GLY A N 1
ATOM 725 C CA . GLY A 1 95 ? -19.699 -4.646 18.413 1.00 96.19 95 GLY A CA 1
ATOM 726 C C . GLY A 1 95 ? -20.774 -3.803 17.733 1.00 96.19 95 GLY A C 1
ATOM 727 O O . GLY A 1 95 ? -21.669 -4.380 17.104 1.00 96.19 95 GLY A O 1
ATOM 728 N N . ASP A 1 96 ? -20.746 -2.477 17.895 1.00 96.44 96 ASP A N 1
ATOM 729 C CA . ASP A 1 96 ? -21.733 -1.563 17.314 1.00 96.44 96 ASP A CA 1
ATOM 730 C C . ASP A 1 96 ? -21.407 -1.123 15.870 1.00 96.44 96 ASP A C 1
ATOM 732 O O . ASP A 1 96 ? -22.237 -0.484 15.215 1.00 96.44 96 ASP A O 1
ATOM 736 N N . GLY A 1 97 ? -20.244 -1.522 15.343 1.00 94.12 97 GLY A N 1
ATOM 737 C CA . GLY A 1 97 ? -19.745 -1.154 14.019 1.00 94.12 97 GLY A CA 1
ATOM 738 C C . GLY A 1 97 ? -18.872 0.105 14.003 1.00 94.12 97 GLY A C 1
ATOM 739 O O . GLY A 1 97 ? -18.399 0.497 12.930 1.00 94.12 97 GLY A O 1
ATOM 740 N N . GLN A 1 98 ? -18.633 0.736 15.153 1.00 97.19 98 GLN A N 1
ATOM 741 C CA . GLN A 1 98 ? -17.722 1.861 15.332 1.00 97.19 98 GLN A CA 1
ATOM 742 C C . GLN A 1 98 ? -16.482 1.412 16.100 1.00 97.19 98 GLN A C 1
ATOM 744 O O . GLN A 1 98 ? -16.552 0.738 17.119 1.00 97.19 98 GLN A O 1
ATOM 749 N N . PHE A 1 99 ? -15.305 1.819 15.631 1.00 98.44 99 PHE A N 1
ATOM 750 C CA . PHE A 1 99 ? -14.086 1.539 16.380 1.00 98.44 99 PHE A CA 1
ATOM 751 C C . PHE A 1 99 ? -14.027 2.437 17.620 1.00 98.44 99 PHE A C 1
ATOM 753 O O . PHE A 1 99 ? -14.227 3.649 17.518 1.00 98.44 99 PHE A O 1
ATOM 760 N N . ASP A 1 100 ? -13.679 1.861 18.769 1.00 98.06 100 ASP A N 1
ATOM 761 C CA . ASP A 1 100 ? -13.599 2.560 20.060 1.00 98.06 100 ASP A CA 1
ATOM 762 C C . ASP A 1 100 ? -12.218 2.452 20.728 1.00 98.06 100 ASP A C 1
ATOM 764 O O . ASP A 1 100 ? -11.910 3.183 21.675 1.00 98.06 100 ASP A O 1
ATOM 768 N N . HIS A 1 101 ? -11.351 1.587 20.202 1.00 98.38 101 HIS A N 1
ATOM 769 C CA . HIS A 1 101 ? -10.033 1.325 20.756 1.00 98.38 101 HIS A CA 1
ATOM 770 C C . HIS A 1 101 ? -8.941 1.391 19.690 1.00 98.38 101 HIS A C 1
ATOM 772 O O . HIS A 1 101 ? -9.135 0.975 18.550 1.00 98.38 101 HIS A O 1
ATOM 778 N N . SER A 1 102 ? -7.774 1.913 20.074 1.00 98.50 102 SER A N 1
ATOM 779 C CA . SER A 1 102 ? -6.609 2.063 19.203 1.00 98.50 102 SER A CA 1
ATOM 780 C C . SER A 1 102 ? -5.325 1.714 19.949 1.00 98.50 102 SER A C 1
ATOM 782 O O . SER A 1 102 ? -5.106 2.172 21.073 1.00 98.50 102 SER A O 1
ATOM 784 N N . VAL A 1 103 ? -4.464 0.925 19.307 1.00 98.38 103 VAL A N 1
ATOM 785 C CA . VAL A 1 103 ? -3.093 0.630 19.751 1.00 98.38 103 VAL A CA 1
ATOM 786 C C . VAL A 1 103 ? -2.135 0.953 18.619 1.00 98.38 103 VAL A C 1
ATOM 788 O O . VAL A 1 103 ? -2.434 0.716 17.450 1.00 98.38 103 VAL A O 1
ATOM 791 N N . VAL A 1 104 ? -0.955 1.476 18.951 1.00 98.81 104 VAL A N 1
ATOM 792 C CA . VAL A 1 104 ? 0.129 1.604 17.974 1.00 98.81 104 VAL A CA 1
ATOM 793 C C . VAL A 1 104 ? 0.695 0.216 17.700 1.00 98.81 104 VAL A C 1
ATOM 795 O O . VAL A 1 104 ? 1.545 -0.268 18.439 1.00 98.81 104 VAL A O 1
ATOM 798 N N . PHE A 1 105 ? 0.224 -0.403 16.622 1.00 98.88 105 PHE A N 1
ATOM 799 C CA . PHE A 1 105 ? 0.690 -1.713 16.185 1.00 98.88 105 PHE A CA 1
ATOM 800 C C . PHE A 1 105 ? 2.159 -1.680 15.761 1.00 98.88 105 PHE A C 1
ATOM 802 O O . PHE A 1 105 ? 2.933 -2.556 16.129 1.00 98.88 105 PHE A O 1
ATOM 809 N N . ALA A 1 106 ? 2.571 -0.653 15.014 1.00 98.88 106 ALA A N 1
ATOM 810 C CA . ALA A 1 106 ? 3.971 -0.475 14.645 1.00 98.88 106 ALA A CA 1
ATOM 811 C C . ALA A 1 106 ? 4.346 1.005 14.557 1.00 98.88 106 ALA A C 1
ATOM 813 O O . ALA A 1 106 ? 3.798 1.753 13.755 1.00 98.88 106 ALA A O 1
ATOM 814 N N . ASP A 1 107 ? 5.309 1.433 15.364 1.00 98.44 107 ASP A N 1
ATOM 815 C CA . ASP A 1 107 ? 5.943 2.750 15.265 1.00 98.44 107 ASP A CA 1
ATOM 816 C C . ASP A 1 107 ? 7.085 2.768 14.228 1.00 98.44 107 ASP A C 1
ATOM 818 O O . ASP A 1 107 ? 7.359 1.764 13.572 1.00 98.44 107 ASP A O 1
ATOM 822 N N . LYS A 1 108 ? 7.794 3.896 14.098 1.00 98.12 108 LYS A N 1
ATOM 823 C CA . LYS A 1 108 ? 9.050 3.998 13.330 1.00 98.12 108 LYS A CA 1
ATOM 824 C C . LYS A 1 108 ? 8.919 3.547 11.876 1.00 98.12 108 LYS A C 1
ATOM 826 O O . LYS A 1 108 ? 9.799 2.862 11.347 1.00 98.12 108 LYS A O 1
ATOM 831 N N . MET A 1 109 ? 7.838 3.956 11.221 1.00 98.19 109 MET A N 1
ATOM 832 C CA . MET A 1 109 ? 7.608 3.670 9.811 1.00 98.19 109 MET A CA 1
ATOM 833 C C . MET A 1 109 ? 8.032 4.843 8.931 1.00 98.19 109 MET A C 1
ATOM 835 O O . MET A 1 109 ? 7.823 6.016 9.258 1.00 98.19 109 MET A O 1
ATOM 839 N N . MET A 1 110 ? 8.617 4.508 7.780 1.00 95.88 110 MET A N 1
ATOM 840 C CA . MET A 1 110 ? 8.618 5.434 6.650 1.00 95.88 110 MET A CA 1
ATOM 841 C C . MET A 1 110 ? 7.194 5.714 6.181 1.00 95.88 110 MET A C 1
ATOM 843 O O . MET A 1 110 ? 6.290 4.994 6.591 1.00 95.88 110 MET A O 1
ATOM 847 N N . PHE A 1 111 ? 6.994 6.757 5.367 1.00 95.81 111 PHE A N 1
ATOM 848 C CA . PHE A 1 111 ? 5.671 7.144 4.864 1.00 95.81 111 PHE A CA 1
ATOM 849 C C . PHE A 1 111 ? 4.967 5.931 4.225 1.00 95.81 111 PHE A C 1
ATOM 851 O O . PHE A 1 111 ? 5.418 5.480 3.175 1.00 95.81 111 PHE A O 1
ATOM 858 N N . PRO A 1 112 ? 3.938 5.335 4.862 1.00 96.25 112 PRO A N 1
ATOM 859 C CA . PRO A 1 112 ? 3.383 4.082 4.374 1.00 96.25 112 PRO A CA 1
ATOM 860 C C . PRO A 1 112 ? 2.415 4.334 3.220 1.00 96.25 112 PRO A C 1
ATOM 862 O O . PRO A 1 112 ? 1.498 5.143 3.336 1.00 96.25 112 PRO A O 1
ATOM 865 N N . GLU A 1 113 ? 2.588 3.599 2.131 1.00 95.94 113 GLU A N 1
ATOM 866 C CA . GLU A 1 113 ? 1.865 3.766 0.865 1.00 95.94 113 GLU A CA 1
ATOM 867 C C . GLU A 1 113 ? 1.010 2.542 0.496 1.00 95.94 113 GLU A C 1
ATOM 869 O O . GLU A 1 113 ? 0.490 2.435 -0.616 1.00 95.94 113 GLU A O 1
ATOM 874 N N . GLY A 1 114 ? 0.816 1.634 1.450 1.00 96.94 114 GLY A N 1
ATOM 875 C CA . GLY A 1 114 ? -0.221 0.611 1.398 1.00 96.94 114 GLY A CA 1
ATOM 876 C C . GLY A 1 114 ? -0.067 -0.442 2.495 1.00 96.94 114 GLY A C 1
ATOM 877 O O . GLY A 1 114 ? 0.990 -0.590 3.118 1.00 96.94 114 GLY A O 1
ATOM 878 N N . THR A 1 115 ? -1.167 -1.138 2.770 1.00 98.38 115 THR A N 1
ATOM 879 C CA . THR A 1 115 ? -1.293 -2.131 3.837 1.00 98.38 115 THR A CA 1
ATOM 880 C C . THR A 1 115 ? -2.068 -3.341 3.326 1.00 98.38 115 THR A C 1
ATOM 882 O O . THR A 1 115 ? -3.081 -3.216 2.640 1.00 98.38 115 THR A O 1
ATOM 885 N N . LEU A 1 116 ? -1.595 -4.532 3.677 1.00 98.69 116 LEU A N 1
ATOM 886 C CA . LEU A 1 116 ? -2.240 -5.796 3.345 1.00 98.69 116 LEU A CA 1
ATOM 887 C C . LEU A 1 116 ? -2.111 -6.747 4.522 1.00 98.69 116 LEU A C 1
ATOM 889 O O . LEU A 1 116 ? -1.015 -7.220 4.820 1.00 98.69 116 LEU A O 1
ATOM 893 N N . TRP A 1 117 ? -3.225 -7.072 5.161 1.00 98.62 117 TRP A N 1
ATOM 894 C CA . TRP A 1 117 ? -3.257 -8.203 6.069 1.00 98.62 117 TRP A CA 1
ATOM 895 C C . TRP A 1 117 ? -3.232 -9.512 5.278 1.00 98.62 117 TRP A C 1
ATOM 897 O O . TRP A 1 117 ? -3.995 -9.697 4.326 1.00 98.62 117 TRP A O 1
ATOM 907 N N . HIS A 1 118 ? -2.338 -10.425 5.652 1.00 98.19 118 HIS A N 1
ATOM 908 C CA . HIS A 1 118 ? -2.273 -11.745 5.044 1.00 98.19 118 HIS A CA 1
ATOM 909 C C . HIS A 1 118 ? -1.613 -12.768 5.974 1.00 98.19 118 HIS A C 1
ATOM 911 O O . HIS A 1 118 ? -0.442 -12.627 6.328 1.00 98.19 118 HIS A O 1
ATOM 917 N N . ASN A 1 119 ? -2.342 -13.844 6.291 1.00 96.31 119 ASN A N 1
ATOM 918 C CA . ASN A 1 119 ? -1.851 -15.008 7.039 1.00 96.31 119 ASN A CA 1
ATOM 919 C C . ASN A 1 119 ? -1.183 -14.648 8.380 1.00 96.31 119 ASN A C 1
ATOM 921 O O . ASN A 1 119 ? -0.089 -15.128 8.677 1.00 96.31 119 ASN A O 1
ATOM 925 N N . GLY A 1 120 ? -1.844 -13.813 9.185 1.00 97.44 120 GLY A N 1
ATOM 926 C CA . GLY A 1 120 ? -1.377 -13.454 10.530 1.00 97.44 120 GLY A CA 1
ATOM 927 C C . GLY A 1 120 ? -0.333 -12.335 10.582 1.00 97.44 120 GLY A C 1
ATOM 928 O O . GLY A 1 120 ? 0.129 -11.994 11.665 1.00 97.44 120 GLY A O 1
ATOM 929 N N . SER A 1 121 ? 0.028 -11.748 9.440 1.00 98.50 121 SER A N 1
ATOM 930 C CA . SER A 1 121 ? 0.943 -10.609 9.379 1.00 98.50 121 SER A CA 1
ATOM 931 C C . SER A 1 121 ? 0.344 -9.457 8.584 1.00 98.50 121 SER A C 1
ATOM 933 O O . SER A 1 121 ? -0.370 -9.658 7.598 1.00 98.50 121 SER A O 1
ATOM 935 N N . LEU A 1 122 ? 0.732 -8.238 8.949 1.00 98.81 122 LEU A N 1
ATOM 936 C CA . LEU A 1 122 ? 0.490 -7.051 8.147 1.00 98.81 122 LEU A CA 1
ATOM 937 C C . LEU A 1 122 ? 1.701 -6.769 7.258 1.00 98.81 122 LEU A C 1
ATOM 939 O O . LEU A 1 122 ? 2.810 -6.534 7.742 1.00 98.81 122 LEU A O 1
ATOM 943 N N . TYR A 1 123 ? 1.478 -6.743 5.952 1.00 98.75 123 TYR A N 1
ATOM 944 C CA . TYR A 1 123 ? 2.449 -6.272 4.981 1.00 98.75 123 TYR A CA 1
ATOM 945 C C . TYR A 1 123 ? 2.253 -4.777 4.754 1.00 98.75 123 TYR A C 1
ATOM 947 O O . TYR A 1 123 ? 1.128 -4.331 4.529 1.00 98.75 123 TYR A O 1
ATOM 955 N N . VAL A 1 124 ? 3.334 -4.003 4.795 1.00 98.56 124 VAL A N 1
ATOM 956 C CA . VAL A 1 124 ? 3.285 -2.541 4.678 1.00 98.56 124 VAL A CA 1
ATOM 957 C C . VAL A 1 124 ? 4.330 -2.070 3.684 1.00 98.56 124 VAL A C 1
ATOM 959 O O . VAL A 1 124 ? 5.523 -2.238 3.942 1.00 98.56 124 VAL A O 1
ATOM 962 N N . ALA A 1 125 ? 3.913 -1.451 2.577 1.00 97.75 125 ALA A N 1
ATOM 963 C CA . ALA A 1 125 ? 4.862 -0.706 1.760 1.00 97.75 125 ALA A CA 1
ATOM 964 C C . ALA A 1 125 ? 5.158 0.616 2.463 1.00 97.75 125 ALA A C 1
ATOM 966 O O . ALA A 1 125 ? 4.280 1.452 2.644 1.00 97.75 125 ALA A O 1
ATOM 967 N N . ALA A 1 126 ? 6.400 0.776 2.892 1.00 96.38 126 ALA A N 1
ATOM 968 C CA . ALA A 1 126 ? 6.935 2.007 3.441 1.00 96.38 126 ALA A CA 1
ATOM 969 C C . ALA A 1 126 ? 8.296 2.218 2.762 1.00 96.38 126 ALA A C 1
ATOM 971 O O . ALA A 1 126 ? 9.300 1.669 3.239 1.00 96.38 126 ALA A O 1
ATOM 972 N N . PRO A 1 127 ? 8.323 2.929 1.616 1.00 94.69 127 PRO A N 1
ATOM 973 C CA . PRO A 1 127 ? 9.511 3.145 0.802 1.00 94.69 127 PRO A CA 1
ATOM 974 C C . PRO A 1 127 ? 10.782 3.406 1.634 1.00 94.69 127 PRO A C 1
ATOM 976 O O . PRO A 1 127 ? 10.764 4.239 2.546 1.00 94.69 127 PRO A O 1
ATOM 979 N N . PRO A 1 128 ? 11.899 2.705 1.355 1.00 94.38 128 PRO A N 1
ATOM 980 C CA . PRO A 1 128 ? 12.166 1.878 0.173 1.00 94.38 128 PRO A CA 1
ATOM 981 C C . PRO A 1 128 ? 11.741 0.402 0.293 1.00 94.38 128 PRO A C 1
ATOM 983 O O . PRO A 1 128 ? 12.126 -0.398 -0.562 1.00 94.38 128 PRO A O 1
ATOM 986 N N . SER A 1 129 ? 10.991 0.021 1.328 1.00 96.06 129 SER A N 1
ATOM 987 C CA . SER A 1 129 ? 10.824 -1.383 1.721 1.00 96.06 129 SER A CA 1
ATOM 988 C C . SER A 1 129 ? 9.359 -1.803 1.798 1.00 96.06 129 SER A C 1
ATOM 990 O O . SER A 1 129 ? 8.470 -0.990 2.043 1.00 96.06 129 SER A O 1
ATOM 992 N N . ILE A 1 130 ? 9.107 -3.102 1.646 1.00 98.00 130 ILE A N 1
ATOM 993 C CA . ILE A 1 130 ? 7.867 -3.736 2.096 1.00 98.00 130 ILE A CA 1
ATOM 994 C C . ILE A 1 130 ? 8.199 -4.522 3.358 1.00 98.00 130 ILE A C 1
ATOM 996 O O . ILE A 1 130 ? 9.009 -5.451 3.321 1.00 98.00 130 ILE A O 1
ATOM 1000 N N . TRP A 1 131 ? 7.569 -4.147 4.462 1.00 98.38 131 TRP A N 1
ATOM 1001 C CA . TRP A 1 131 ? 7.705 -4.802 5.757 1.00 98.38 131 TRP A CA 1
ATOM 1002 C C . TRP A 1 131 ? 6.657 -5.897 5.913 1.00 98.38 131 TRP A C 1
ATOM 1004 O O . TRP A 1 131 ? 5.539 -5.724 5.440 1.00 98.38 131 TRP A O 1
ATOM 1014 N N . ARG A 1 132 ? 6.998 -6.985 6.604 1.00 98.62 132 ARG A N 1
ATOM 1015 C CA . ARG A 1 132 ? 6.052 -7.944 7.183 1.00 98.62 132 ARG A CA 1
ATOM 1016 C C . ARG A 1 132 ? 6.123 -7.805 8.700 1.00 98.62 132 ARG A C 1
ATOM 1018 O O . ARG A 1 132 ? 7.187 -7.993 9.287 1.00 98.62 132 ARG A O 1
ATOM 1025 N N . LEU A 1 133 ? 4.999 -7.438 9.299 1.00 98.81 133 LEU A N 1
ATOM 1026 C CA . LEU A 1 133 ? 4.860 -7.123 10.716 1.00 98.81 133 LEU A CA 1
ATOM 1027 C C . LEU A 1 133 ? 3.934 -8.155 11.366 1.00 98.81 133 LEU A C 1
ATOM 1029 O O . LEU A 1 133 ? 2.821 -8.355 10.876 1.00 98.81 133 LEU A O 1
ATOM 1033 N N . THR A 1 134 ? 4.376 -8.794 12.446 1.00 98.69 134 THR A N 1
ATOM 1034 C CA . THR A 1 134 ? 3.621 -9.865 13.117 1.00 98.69 134 THR A CA 1
ATOM 1035 C C . THR A 1 134 ? 3.529 -9.586 14.610 1.00 98.69 134 THR A C 1
ATOM 1037 O O . THR A 1 134 ? 4.547 -9.331 15.247 1.00 98.69 134 THR A O 1
ATOM 1040 N N . ASP A 1 135 ? 2.315 -9.661 15.145 1.00 98.50 135 ASP A N 1
ATOM 1041 C CA . ASP A 1 135 ? 2.020 -9.728 16.580 1.00 98.50 135 ASP A CA 1
ATOM 1042 C C . ASP A 1 135 ? 1.962 -11.215 16.960 1.00 98.50 135 ASP A C 1
ATOM 1044 O O . ASP A 1 135 ? 1.159 -11.972 16.405 1.00 98.50 135 ASP A O 1
ATOM 1048 N N . THR A 1 136 ? 2.895 -11.654 17.803 1.00 98.25 136 THR A N 1
ATOM 1049 C CA . THR A 1 136 ? 3.121 -13.074 18.110 1.00 98.25 136 THR A CA 1
ATOM 1050 C C . THR A 1 136 ? 2.484 -13.514 19.421 1.00 98.25 136 THR A C 1
ATOM 1052 O O . THR A 1 136 ? 2.317 -14.720 19.631 1.00 98.25 136 THR A O 1
ATOM 1055 N N . ASP A 1 137 ? 2.095 -12.571 20.278 1.00 97.56 137 ASP A N 1
ATOM 1056 C CA . ASP A 1 137 ? 1.500 -12.844 21.587 1.00 97.56 137 ASP A CA 1
ATOM 1057 C C . ASP A 1 137 ? 0.055 -12.331 21.746 1.00 97.56 137 ASP A C 1
ATOM 1059 O O . ASP A 1 137 ? -0.641 -12.713 22.693 1.00 97.56 137 ASP A O 1
ATOM 1063 N N . GLY A 1 138 ? -0.443 -11.580 20.765 1.00 95.62 138 GLY A N 1
ATOM 1064 C CA . GLY A 1 138 ? -1.810 -11.089 20.667 1.00 95.62 138 GLY A CA 1
ATOM 1065 C C . GLY A 1 138 ? -2.063 -9.771 21.399 1.00 95.62 138 GLY A C 1
ATOM 1066 O O . GLY A 1 138 ? -3.233 -9.391 21.535 1.00 95.62 138 GLY A O 1
ATOM 1067 N N . ASP A 1 139 ? -1.032 -9.070 21.879 1.00 96.62 139 ASP A N 1
ATOM 1068 C CA . ASP A 1 139 ? -1.190 -7.829 22.644 1.00 96.62 139 ASP A CA 1
ATOM 1069 C C . ASP A 1 139 ? -1.574 -6.607 21.781 1.00 96.62 139 ASP A C 1
ATOM 1071 O O . ASP A 1 139 ? -2.096 -5.608 22.287 1.00 96.62 139 ASP A O 1
ATOM 1075 N N . GLY A 1 140 ? -1.432 -6.713 20.457 1.00 96.88 140 GLY A N 1
ATOM 1076 C CA . GLY A 1 140 ? -1.689 -5.639 19.503 1.00 96.88 140 GLY A CA 1
ATOM 1077 C C . GLY A 1 140 ? -0.529 -4.786 19.087 1.00 96.88 140 GLY A C 1
ATOM 1078 O O . GLY A 1 140 ? -0.758 -3.781 18.409 1.00 96.88 140 GLY A O 1
ATOM 1079 N N . VAL A 1 141 ? 0.680 -5.223 19.393 1.00 98.56 141 VAL A N 1
ATOM 1080 C CA . VAL A 1 141 ? 1.926 -4.641 18.935 1.00 98.56 141 VAL A CA 1
ATOM 1081 C C . VAL A 1 141 ? 2.672 -5.670 18.088 1.00 98.56 141 VAL A C 1
ATOM 1083 O O . VAL A 1 141 ? 2.699 -6.859 18.369 1.00 98.56 141 VAL A O 1
ATOM 1086 N N . ALA A 1 142 ? 3.267 -5.219 16.987 1.00 98.56 142 ALA A N 1
ATOM 1087 C CA . ALA A 1 142 ? 4.105 -6.075 16.163 1.00 98.56 142 ALA A CA 1
ATOM 1088 C C . ALA A 1 142 ? 5.437 -6.363 16.873 1.00 98.56 142 ALA A C 1
ATOM 1090 O O . ALA A 1 142 ? 6.307 -5.484 16.939 1.00 98.56 142 ALA A O 1
ATOM 1091 N N . ASP A 1 143 ? 5.611 -7.600 17.329 1.00 98.19 143 ASP A N 1
ATOM 1092 C CA . ASP A 1 143 ? 6.856 -8.125 17.898 1.00 98.19 143 ASP A CA 1
ATOM 1093 C C . ASP A 1 143 ? 7.927 -8.335 16.828 1.00 98.19 143 ASP A C 1
ATOM 1095 O O . ASP A 1 143 ? 9.099 -7.985 16.997 1.00 98.19 143 ASP A O 1
ATOM 1099 N N . GLU A 1 144 ? 7.519 -8.913 15.697 1.00 98.50 144 GLU A N 1
ATOM 1100 C CA . GLU A 1 144 ? 8.416 -9.240 14.599 1.00 98.50 144 GLU A CA 1
ATOM 1101 C C . GLU A 1 144 ? 8.290 -8.222 13.474 1.00 98.50 144 GLU A C 1
ATOM 1103 O O . GLU A 1 144 ? 7.197 -7.881 13.013 1.00 98.50 144 GLU A O 1
ATOM 1108 N N . ARG A 1 145 ? 9.448 -7.768 12.988 1.00 98.44 145 ARG A N 1
ATOM 1109 C CA . ARG A 1 145 ? 9.565 -6.855 11.853 1.00 98.44 145 ARG A CA 1
ATOM 1110 C C . ARG A 1 145 ? 10.572 -7.397 10.859 1.00 98.44 145 ARG A C 1
ATOM 1112 O O . ARG A 1 145 ? 11.780 -7.282 11.056 1.00 98.44 145 ARG A O 1
ATOM 1119 N N . GLU A 1 146 ? 10.069 -7.972 9.779 1.00 97.94 146 GLU A N 1
ATOM 1120 C CA . GLU A 1 146 ? 10.891 -8.453 8.676 1.00 97.94 146 GLU A CA 1
ATOM 1121 C C . GLU A 1 146 ? 10.836 -7.459 7.518 1.00 97.94 146 GLU A C 1
ATOM 1123 O O . GLU A 1 146 ? 9.757 -7.085 7.057 1.00 97.94 146 GLU A O 1
ATOM 1128 N N . GLU A 1 147 ? 11.997 -7.066 6.995 1.00 96.94 147 GLU A N 1
ATOM 1129 C CA . GLU A 1 147 ? 12.073 -6.430 5.682 1.00 96.94 147 GLU A CA 1
ATOM 1130 C C . GLU A 1 147 ? 11.828 -7.496 4.608 1.00 96.94 147 GLU A C 1
ATOM 1132 O O . GLU A 1 147 ? 12.752 -8.096 4.060 1.00 96.94 147 GLU A O 1
ATOM 1137 N N . TRP A 1 148 ? 10.550 -7.780 4.350 1.00 97.25 148 TRP A N 1
ATOM 1138 C CA . TRP A 1 148 ? 10.139 -8.843 3.440 1.00 97.25 148 TRP A CA 1
ATOM 1139 C C . TRP A 1 148 ? 10.678 -8.599 2.033 1.00 97.25 148 TRP A C 1
ATOM 1141 O O . TRP A 1 148 ? 11.132 -9.539 1.376 1.00 97.25 148 TRP A O 1
ATOM 1151 N N . PHE A 1 149 ? 10.655 -7.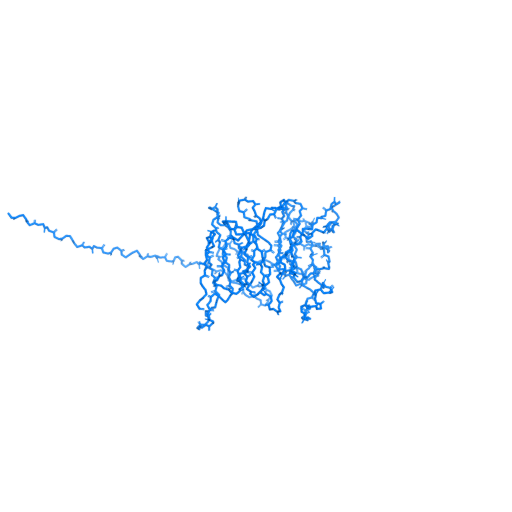349 1.562 1.00 95.50 149 PHE A N 1
ATOM 1152 C CA . PHE A 1 149 ? 11.215 -6.978 0.268 1.00 95.50 149 PHE A CA 1
ATOM 1153 C C . PHE A 1 149 ? 11.903 -5.611 0.299 1.00 95.50 149 PHE A C 1
ATOM 1155 O O . PHE A 1 149 ? 11.286 -4.593 0.605 1.00 95.50 149 PHE A O 1
ATOM 1162 N N . GLU A 1 150 ? 13.172 -5.590 -0.103 1.00 93.31 150 GLU A N 1
ATOM 1163 C CA . GLU A 1 150 ? 13.964 -4.374 -0.281 1.00 93.31 150 GLU A CA 1
ATOM 1164 C C . GLU A 1 150 ? 13.684 -3.790 -1.681 1.00 93.31 150 GLU A C 1
ATOM 1166 O O . GLU A 1 150 ? 14.340 -4.129 -2.670 1.00 93.31 150 GLU A O 1
ATOM 1171 N N . GLY A 1 151 ? 12.659 -2.941 -1.784 1.00 85.62 151 GLY A N 1
ATOM 1172 C CA . GLY A 1 151 ? 12.183 -2.380 -3.052 1.00 85.62 151 GLY A CA 1
ATOM 1173 C C . GLY A 1 151 ? 13.078 -1.305 -3.665 1.00 85.62 151 GLY A C 1
ATOM 1174 O O . GLY A 1 151 ? 12.916 -1.006 -4.848 1.00 85.62 151 GLY A O 1
ATOM 1175 N N . LYS A 1 152 ? 14.008 -0.730 -2.885 1.00 86.44 152 LYS A N 1
ATOM 1176 C CA . LYS A 1 152 ? 15.042 0.250 -3.306 1.00 86.44 152 LYS A CA 1
ATOM 1177 C C . LYS A 1 152 ? 14.510 1.457 -4.074 1.00 86.44 152 LYS A C 1
ATOM 1179 O O . LYS A 1 152 ? 15.264 2.179 -4.722 1.00 86.44 152 LYS A O 1
ATOM 1184 N N . THR A 1 153 ? 13.211 1.690 -3.977 1.00 83.19 153 THR A N 1
ATOM 1185 C CA . THR A 1 153 ? 12.514 2.744 -4.687 1.00 83.19 153 THR A CA 1
ATOM 1186 C C . THR A 1 153 ? 12.083 3.758 -3.649 1.00 83.19 153 THR A C 1
ATOM 1188 O O . THR A 1 153 ? 11.153 3.512 -2.891 1.00 83.19 153 THR A O 1
ATOM 1191 N N . LEU A 1 154 ? 12.820 4.861 -3.585 1.00 86.00 154 LEU A N 1
ATOM 1192 C CA . LEU A 1 154 ? 12.495 6.011 -2.758 1.00 86.00 154 LEU A CA 1
ATOM 1193 C C . LEU A 1 154 ? 12.834 7.264 -3.554 1.00 86.00 154 LEU A C 1
ATOM 1195 O O . LEU A 1 154 ? 13.996 7.472 -3.918 1.00 86.00 154 LEU A O 1
ATOM 1199 N N . THR A 1 155 ? 11.826 8.071 -3.862 1.00 82.81 155 THR A N 1
ATOM 1200 C CA . THR A 1 155 ? 11.990 9.291 -4.654 1.00 82.81 155 THR A CA 1
ATOM 1201 C C . THR A 1 155 ? 11.640 10.521 -3.820 1.00 82.81 155 THR A C 1
ATOM 1203 O O . THR A 1 155 ? 11.187 10.438 -2.684 1.00 82.81 155 THR A O 1
ATOM 1206 N N . GLY A 1 156 ? 11.903 11.713 -4.359 1.00 80.19 156 GLY A N 1
ATOM 1207 C CA . GLY A 1 156 ? 11.518 12.967 -3.705 1.00 80.19 156 GLY A CA 1
ATOM 1208 C C . GLY A 1 156 ? 10.070 13.390 -3.969 1.00 80.19 156 GLY A C 1
ATOM 1209 O O . GLY A 1 156 ? 9.676 14.453 -3.496 1.00 80.19 156 GLY A O 1
ATOM 1210 N N . CYS A 1 157 ? 9.311 12.631 -4.766 1.00 79.62 157 CYS A N 1
ATOM 1211 C CA . CYS A 1 157 ? 7.980 13.021 -5.239 1.00 79.62 157 CYS A CA 1
ATOM 1212 C C . CYS A 1 157 ? 6.883 11.977 -4.987 1.00 79.62 157 CYS A C 1
ATOM 1214 O O . CYS A 1 157 ? 5.804 12.122 -5.557 1.00 79.62 157 CYS A O 1
ATOM 1216 N N . ALA A 1 158 ? 7.141 10.972 -4.141 1.00 81.75 158 ALA A N 1
ATOM 1217 C CA . ALA A 1 158 ? 6.216 9.871 -3.847 1.00 81.75 158 ALA A CA 1
ATOM 1218 C C . ALA A 1 158 ? 5.814 9.042 -5.088 1.00 81.75 158 ALA A C 1
ATOM 1220 O O . ALA A 1 158 ? 4.755 8.423 -5.123 1.00 81.75 158 ALA A O 1
ATOM 1221 N N . ASN A 1 159 ? 6.667 9.021 -6.120 1.00 86.69 159 ASN A N 1
ATOM 1222 C CA . ASN A 1 159 ? 6.587 8.046 -7.210 1.00 86.69 159 ASN A CA 1
ATOM 1223 C C . ASN A 1 159 ? 7.347 6.783 -6.801 1.00 86.69 159 ASN A C 1
ATOM 1225 O O . ASN A 1 159 ? 8.340 6.402 -7.433 1.00 86.69 159 ASN A O 1
ATOM 1229 N N . ASP A 1 160 ? 6.909 6.186 -5.698 1.00 90.06 160 ASP A N 1
ATOM 1230 C CA . ASP A 1 160 ? 7.743 5.289 -4.923 1.00 90.06 160 ASP A CA 1
ATOM 1231 C C . ASP A 1 160 ? 7.234 3.847 -5.039 1.00 90.06 160 ASP A C 1
ATOM 1233 O O . ASP A 1 160 ? 7.396 3.208 -6.087 1.00 90.06 160 ASP A O 1
ATOM 1237 N N . LEU A 1 161 ? 6.638 3.322 -3.970 1.00 93.75 161 LEU A N 1
ATOM 1238 C CA . LEU A 1 161 ? 6.298 1.917 -3.806 1.00 93.75 161 LEU A CA 1
ATOM 1239 C C . LEU A 1 161 ? 4.902 1.814 -3.178 1.00 93.75 161 LEU A C 1
ATOM 1241 O O . LEU A 1 161 ? 4.770 1.927 -1.963 1.00 93.75 161 LEU A O 1
ATOM 1245 N N . HIS A 1 162 ? 3.885 1.539 -3.997 1.00 96.31 162 HIS A N 1
ATOM 1246 C CA . HIS A 1 162 ? 2.488 1.442 -3.556 1.00 96.31 162 HIS A CA 1
ATOM 1247 C C . HIS A 1 162 ? 2.005 -0.010 -3.449 1.00 96.31 162 HIS A C 1
ATOM 1249 O O . HIS A 1 162 ? 2.445 -0.894 -4.193 1.00 96.31 162 HIS A O 1
ATOM 1255 N N . GLY A 1 163 ? 1.064 -0.252 -2.538 1.00 94.94 163 GLY A N 1
ATOM 1256 C CA . GLY A 1 163 ? 0.571 -1.583 -2.173 1.00 94.94 163 GLY A CA 1
ATOM 1257 C C . GLY A 1 163 ? 1.119 -2.053 -0.824 1.00 94.94 163 GLY A C 1
ATOM 1258 O O . GLY A 1 163 ? 1.523 -1.225 -0.020 1.00 94.94 163 GLY A O 1
ATOM 1259 N N . PRO A 1 164 ? 1.160 -3.358 -0.518 1.00 97.38 164 PRO A N 1
ATOM 1260 C CA . PRO A 1 164 ? 0.940 -4.482 -1.420 1.00 97.38 164 PRO A CA 1
ATOM 1261 C C . PRO A 1 164 ? -0.535 -4.852 -1.639 1.00 97.38 164 PRO A C 1
ATOM 1263 O O . PRO A 1 164 ? -1.415 -4.453 -0.888 1.00 97.38 164 PRO A O 1
ATOM 1266 N N . TYR A 1 165 ? -0.785 -5.686 -2.650 1.00 98.06 165 TYR A N 1
ATOM 1267 C CA . TYR A 1 165 ? -2.105 -6.201 -3.018 1.00 98.06 165 TYR A CA 1
ATOM 1268 C C . TYR A 1 165 ? -2.057 -7.723 -3.185 1.00 98.06 165 TYR A C 1
ATOM 1270 O O . TYR A 1 165 ? -1.176 -8.248 -3.870 1.00 98.06 165 TYR A O 1
ATOM 1278 N N . LEU A 1 166 ? -3.009 -8.446 -2.594 1.00 97.62 166 LEU A N 1
ATOM 1279 C CA . LEU A 1 166 ? -3.101 -9.899 -2.747 1.00 97.62 166 LEU A CA 1
ATOM 1280 C C . LEU A 1 166 ? -3.819 -10.257 -4.053 1.00 97.62 166 LEU A C 1
ATOM 1282 O O . LEU A 1 166 ? -5.000 -9.960 -4.237 1.00 97.62 166 LEU A O 1
ATOM 1286 N N . GLY A 1 167 ? -3.107 -10.922 -4.959 1.00 97.25 167 GLY A N 1
ATOM 1287 C CA . GLY A 1 167 ? -3.682 -11.460 -6.183 1.00 97.25 167 GLY A CA 1
ATOM 1288 C C . GLY A 1 167 ? -4.476 -12.741 -5.945 1.00 97.25 167 GLY A C 1
ATOM 1289 O O . GLY A 1 167 ? -4.246 -13.488 -4.994 1.00 97.25 167 GLY A O 1
ATOM 1290 N N . ARG A 1 168 ? -5.399 -13.048 -6.865 1.00 96.00 168 ARG A N 1
ATOM 1291 C CA . ARG A 1 168 ? -6.214 -14.282 -6.813 1.00 96.00 168 ARG A CA 1
ATOM 1292 C C . ARG A 1 168 ? -5.418 -15.570 -7.008 1.00 96.00 168 ARG A C 1
ATOM 1294 O O . ARG A 1 168 ? -5.918 -16.649 -6.720 1.00 96.00 168 ARG A O 1
ATOM 1301 N N . ASP A 1 169 ? -4.198 -15.449 -7.508 1.00 95.44 169 ASP A N 1
ATOM 1302 C CA . ASP A 1 169 ? -3.220 -16.525 -7.638 1.00 95.44 169 ASP A CA 1
ATOM 1303 C C . ASP A 1 169 ? -2.412 -16.760 -6.350 1.00 95.44 169 ASP A C 1
ATOM 1305 O O . ASP A 1 169 ? -1.533 -17.620 -6.337 1.00 95.44 169 ASP A O 1
ATOM 1309 N N . GLY A 1 170 ? -2.689 -16.009 -5.278 1.00 95.81 170 GLY A N 1
ATOM 1310 C CA . GLY A 1 170 ? -1.985 -16.100 -3.998 1.00 95.81 170 GLY A CA 1
ATOM 1311 C C . GLY A 1 170 ? -0.642 -15.367 -3.972 1.00 95.81 170 GLY A C 1
ATOM 1312 O O . GLY A 1 170 ? 0.104 -15.504 -3.006 1.00 95.81 170 GLY A O 1
ATOM 1313 N N . TRP A 1 171 ? -0.309 -14.600 -5.013 1.00 97.44 171 TRP A N 1
ATOM 1314 C CA . TRP A 1 171 ? 0.910 -13.794 -5.049 1.00 97.44 171 TRP A CA 1
ATOM 1315 C C . TRP A 1 171 ? 0.654 -12.390 -4.508 1.00 97.44 171 TRP A C 1
ATOM 1317 O O . TRP A 1 171 ? -0.448 -11.857 -4.624 1.00 97.44 171 TRP A O 1
ATOM 1327 N N . VAL A 1 172 ? 1.692 -11.771 -3.951 1.00 98.25 172 VAL A N 1
ATOM 1328 C CA . VAL A 1 172 ? 1.651 -10.379 -3.499 1.00 98.25 172 VAL A CA 1
ATOM 1329 C C . VAL A 1 172 ? 2.186 -9.482 -4.604 1.00 98.25 172 VAL A C 1
ATOM 1331 O O . VAL A 1 172 ? 3.279 -9.716 -5.122 1.00 98.25 172 VAL A O 1
ATOM 1334 N N . TYR A 1 173 ? 1.409 -8.463 -4.952 1.00 98.25 173 TYR A N 1
ATOM 1335 C CA . TYR A 1 173 ? 1.686 -7.487 -5.997 1.00 98.25 173 TYR A CA 1
ATOM 1336 C C . TYR A 1 173 ? 1.976 -6.121 -5.385 1.00 98.25 173 TYR A C 1
ATOM 1338 O O . TYR A 1 173 ? 1.449 -5.793 -4.327 1.00 98.25 173 TYR A O 1
ATOM 1346 N N . TRP A 1 174 ? 2.770 -5.307 -6.068 1.00 98.00 174 TRP A N 1
ATOM 1347 C CA . TRP A 1 174 ? 2.969 -3.904 -5.712 1.00 98.00 174 TRP A CA 1
ATOM 1348 C C . TRP A 1 174 ? 3.295 -3.082 -6.951 1.00 98.00 174 TRP A C 1
ATOM 1350 O O . TRP A 1 174 ? 3.785 -3.595 -7.965 1.00 98.00 174 TRP A O 1
ATOM 1360 N N . CYS A 1 175 ? 3.033 -1.792 -6.846 1.00 97.12 175 CYS A N 1
ATOM 1361 C CA . CYS A 1 175 ? 3.371 -0.811 -7.852 1.00 97.12 175 CYS A CA 1
ATOM 1362 C C . CYS A 1 175 ? 4.715 -0.169 -7.516 1.00 97.12 175 CYS A C 1
ATOM 1364 O O . CYS A 1 175 ? 5.020 0.109 -6.360 1.00 97.12 175 CYS A O 1
ATOM 1366 N N . LYS A 1 176 ? 5.517 0.072 -8.547 1.00 95.88 176 LYS A N 1
ATOM 1367 C CA . LYS A 1 176 ? 6.769 0.822 -8.476 1.00 95.88 176 LYS A CA 1
ATOM 1368 C C . LYS A 1 176 ? 6.666 2.001 -9.436 1.00 95.88 176 LYS A C 1
ATOM 1370 O O . LYS A 1 176 ? 6.471 1.778 -10.635 1.00 95.88 176 LYS A O 1
ATOM 1375 N N . GLY A 1 177 ? 6.811 3.224 -8.932 1.00 95.19 177 GLY A N 1
ATOM 1376 C CA . GLY A 1 177 ? 6.848 4.444 -9.742 1.00 95.19 177 GLY A CA 1
ATOM 1377 C C . GLY A 1 177 ? 8.086 4.520 -10.639 1.00 95.19 177 GLY A C 1
ATOM 1378 O O . GLY A 1 177 ? 8.993 3.697 -10.548 1.00 95.19 177 GLY A O 1
ATOM 1379 N N . ALA A 1 178 ? 8.131 5.465 -11.572 1.00 93.00 178 ALA A N 1
ATOM 1380 C CA . ALA A 1 178 ? 9.241 5.667 -12.500 1.00 93.00 178 ALA A CA 1
ATOM 1381 C C . ALA A 1 178 ? 10.484 6.288 -11.818 1.00 93.00 178 ALA A C 1
ATOM 1383 O O . ALA A 1 178 ? 10.504 6.577 -10.627 1.00 93.00 178 ALA A O 1
ATOM 1384 N N . PHE A 1 179 ? 11.546 6.494 -12.598 1.00 91.56 179 PHE A N 1
ATOM 1385 C CA . PHE A 1 179 ? 12.810 7.164 -12.253 1.00 91.56 179 PHE A CA 1
ATOM 1386 C C . PHE A 1 179 ? 13.812 6.344 -11.430 1.00 91.56 179 PHE A C 1
ATOM 1388 O O . PHE A 1 179 ? 14.964 6.225 -11.854 1.00 91.56 179 PHE A O 1
ATOM 1395 N N . ALA A 1 180 ? 13.410 5.742 -10.308 1.00 91.44 180 ALA A N 1
ATOM 1396 C CA . ALA A 1 180 ? 14.325 4.915 -9.512 1.00 91.44 180 ALA A CA 1
ATOM 1397 C C . ALA A 1 180 ? 14.740 3.653 -10.287 1.00 91.44 180 ALA A C 1
ATOM 1399 O O . ALA A 1 180 ? 13.893 2.996 -10.893 1.00 91.44 180 ALA A O 1
ATOM 1400 N N . GLU A 1 181 ? 16.028 3.311 -10.295 1.00 92.12 181 GLU A N 1
ATOM 1401 C CA . GLU A 1 181 ? 16.512 2.083 -10.935 1.00 92.12 181 GLU A CA 1
ATOM 1402 C C . GLU A 1 181 ? 16.021 0.850 -10.165 1.00 92.12 181 GLU A C 1
ATOM 1404 O O . GLU A 1 181 ? 16.167 0.784 -8.949 1.00 92.12 181 GLU A O 1
ATOM 1409 N N . GLN A 1 182 ? 15.501 -0.149 -10.881 1.00 91.06 182 GLN A N 1
ATOM 1410 C CA . GLN A 1 182 ? 15.183 -1.461 -10.326 1.00 91.06 182 GLN A CA 1
ATOM 1411 C C . GLN A 1 182 ? 15.868 -2.573 -11.115 1.00 91.06 182 GLN A C 1
ATOM 1413 O O . GLN A 1 182 ? 15.893 -2.559 -12.352 1.00 91.06 182 GLN A O 1
ATOM 1418 N N . ARG A 1 183 ? 16.382 -3.563 -10.376 1.00 91.62 183 ARG A N 1
ATOM 1419 C CA . ARG A 1 183 ? 17.011 -4.773 -10.915 1.00 91.62 183 ARG A CA 1
ATOM 1420 C C . ARG A 1 183 ? 16.150 -5.995 -10.655 1.00 91.62 183 ARG A C 1
ATOM 1422 O O . ARG A 1 183 ? 15.722 -6.217 -9.525 1.00 91.62 183 ARG A O 1
ATOM 1429 N N . TYR A 1 184 ? 15.905 -6.790 -11.691 1.00 91.12 184 TYR A N 1
ATOM 1430 C CA . TYR A 1 184 ? 15.077 -7.993 -11.589 1.00 91.12 184 TYR A CA 1
ATOM 1431 C C . TYR A 1 184 ? 15.446 -9.044 -12.635 1.00 91.12 184 TYR A C 1
ATOM 1433 O O . TYR A 1 184 ? 16.044 -8.744 -13.671 1.00 91.12 184 TYR A O 1
ATOM 1441 N N . ALA A 1 185 ? 15.067 -10.295 -12.377 1.00 88.19 185 ALA A N 1
ATOM 1442 C CA . ALA A 1 185 ? 15.274 -11.388 -13.317 1.00 88.19 185 ALA A CA 1
ATOM 1443 C C . ALA A 1 185 ? 14.366 -11.226 -14.546 1.00 88.19 185 ALA A C 1
ATOM 1445 O O . ALA A 1 185 ? 13.153 -11.049 -14.428 1.00 88.19 185 ALA A O 1
ATOM 1446 N N . ALA A 1 186 ? 14.937 -11.302 -15.748 1.00 81.56 186 ALA A N 1
ATOM 1447 C CA . ALA A 1 186 ? 14.148 -11.288 -16.971 1.00 81.56 186 ALA A CA 1
ATOM 1448 C C . ALA A 1 186 ? 13.376 -12.606 -17.128 1.00 81.56 186 ALA A C 1
ATOM 1450 O O . ALA A 1 186 ? 13.916 -13.678 -16.864 1.00 81.56 186 ALA A O 1
ATOM 1451 N N . PHE A 1 187 ? 12.178 -12.548 -17.718 1.00 73.25 187 PHE A N 1
ATOM 1452 C CA . PHE A 1 187 ? 11.375 -13.744 -18.015 1.00 73.25 187 PHE A CA 1
ATOM 1453 C C . PHE A 1 187 ? 12.126 -14.804 -18.851 1.00 73.25 187 PHE A C 1
ATOM 1455 O O . PHE A 1 187 ? 11.886 -15.997 -18.719 1.00 73.25 187 PHE A O 1
ATOM 1462 N N . ARG A 1 188 ? 13.059 -14.380 -19.717 1.00 75.00 188 ARG A N 1
ATOM 1463 C CA . ARG A 1 188 ? 13.880 -15.268 -20.568 1.00 75.00 188 ARG A CA 1
ATOM 1464 C C . ARG A 1 188 ? 15.289 -15.533 -20.014 1.00 75.00 188 ARG A C 1
ATOM 1466 O O . ARG A 1 188 ? 16.164 -15.947 -20.769 1.00 75.00 188 ARG A O 1
ATOM 1473 N N . GLY A 1 189 ? 15.508 -15.285 -18.724 1.00 80.19 189 GLY A N 1
ATOM 1474 C CA . GLY A 1 189 ? 16.815 -15.393 -18.078 1.00 80.19 189 GLY A CA 1
ATOM 1475 C C . GLY A 1 189 ? 17.679 -14.136 -18.221 1.00 80.19 189 GLY A C 1
ATOM 1476 O O . GLY A 1 189 ? 17.475 -13.306 -19.110 1.00 80.19 189 GLY A O 1
ATOM 1477 N N . GLY A 1 190 ? 18.650 -14.002 -17.317 1.00 87.94 190 GLY A N 1
ATOM 1478 C CA . GLY A 1 190 ? 19.481 -12.804 -17.167 1.00 87.94 190 GLY A CA 1
ATOM 1479 C C . GLY A 1 190 ? 18.852 -11.738 -16.266 1.00 87.94 190 GLY A C 1
ATOM 1480 O O . GLY A 1 190 ? 17.746 -11.904 -15.753 1.00 87.94 190 GLY A O 1
ATOM 1481 N N . GLU A 1 191 ? 19.573 -10.638 -16.071 1.00 91.38 191 GLU A N 1
ATOM 1482 C CA . GLU A 1 191 ? 19.126 -9.484 -15.285 1.00 91.38 191 GLU A CA 1
ATOM 1483 C C . GLU A 1 191 ? 18.597 -8.377 -16.207 1.00 91.38 191 GLU A C 1
ATOM 1485 O O . GLU A 1 191 ? 19.099 -8.157 -17.314 1.00 91.38 191 GLU A O 1
ATOM 1490 N N . ARG A 1 192 ? 17.574 -7.662 -15.743 1.00 91.06 192 ARG A N 1
ATOM 1491 C CA . ARG A 1 192 ? 17.132 -6.388 -16.303 1.00 91.06 192 ARG A CA 1
ATOM 1492 C C . ARG A 1 192 ? 17.391 -5.281 -15.307 1.00 91.06 192 ARG A C 1
ATOM 1494 O O . ARG A 1 192 ? 17.210 -5.465 -14.111 1.00 91.06 192 ARG A O 1
ATOM 1501 N N . VAL A 1 193 ? 17.752 -4.130 -15.855 1.00 92.69 193 VAL A N 1
ATOM 1502 C CA . VAL A 1 193 ? 17.886 -2.866 -15.143 1.00 92.69 193 VAL A CA 1
ATOM 1503 C C . VAL A 1 193 ? 16.934 -1.891 -15.820 1.00 92.69 193 VAL A C 1
ATOM 1505 O O . VAL A 1 193 ? 16.991 -1.729 -17.040 1.00 92.69 193 VAL A O 1
ATOM 1508 N N . SER A 1 194 ? 16.012 -1.304 -15.064 1.00 92.38 194 SER A N 1
ATOM 1509 C CA . SER A 1 194 ? 15.009 -0.392 -15.611 1.00 92.38 194 SER A CA 1
ATOM 1510 C C . SER A 1 194 ? 14.622 0.672 -14.597 1.00 92.38 194 SER A C 1
ATOM 1512 O O . SER A 1 194 ? 14.371 0.365 -13.436 1.00 92.38 194 SER A O 1
ATOM 1514 N N . SER A 1 195 ? 14.493 1.910 -15.068 1.00 93.44 195 SER A N 1
ATOM 1515 C CA . SER A 1 195 ? 13.910 3.020 -14.308 1.00 93.44 195 SER A CA 1
ATOM 1516 C C . SER A 1 195 ? 12.440 3.271 -14.655 1.00 93.44 195 SER A C 1
ATOM 1518 O O . SER A 1 195 ? 11.857 4.246 -14.193 1.00 93.44 195 SER A O 1
ATOM 1520 N N . ALA A 1 196 ? 11.812 2.418 -15.470 1.00 94.38 196 ALA A N 1
ATOM 1521 C CA . ALA A 1 196 ? 10.392 2.545 -15.791 1.00 94.38 196 ALA A CA 1
ATOM 1522 C C . ALA A 1 196 ? 9.504 2.291 -14.558 1.00 94.38 196 ALA A C 1
ATOM 1524 O O . ALA A 1 196 ? 9.956 1.715 -13.561 1.00 94.38 196 ALA A O 1
ATOM 1525 N N . ALA A 1 197 ? 8.236 2.687 -14.637 1.00 95.62 197 ALA A N 1
ATOM 1526 C CA . ALA A 1 197 ? 7.210 2.197 -13.725 1.00 95.62 197 ALA A CA 1
ATOM 1527 C C . ALA A 1 197 ? 6.959 0.694 -13.944 1.00 95.62 197 ALA A C 1
ATOM 1529 O O . ALA A 1 197 ? 7.176 0.186 -15.047 1.00 95.62 197 ALA A O 1
ATOM 1530 N N . HIS A 1 198 ? 6.536 -0.021 -12.905 1.00 96.25 198 HIS A N 1
ATOM 1531 C CA . HIS A 1 198 ? 6.230 -1.451 -12.976 1.00 96.25 198 HIS A CA 1
ATOM 1532 C C . HIS A 1 198 ? 5.052 -1.801 -12.060 1.00 96.25 198 HIS A C 1
ATOM 1534 O O . HIS A 1 198 ? 4.845 -1.155 -11.036 1.00 96.25 198 HIS A O 1
ATOM 1540 N N . ILE A 1 199 ? 4.344 -2.886 -12.381 1.00 9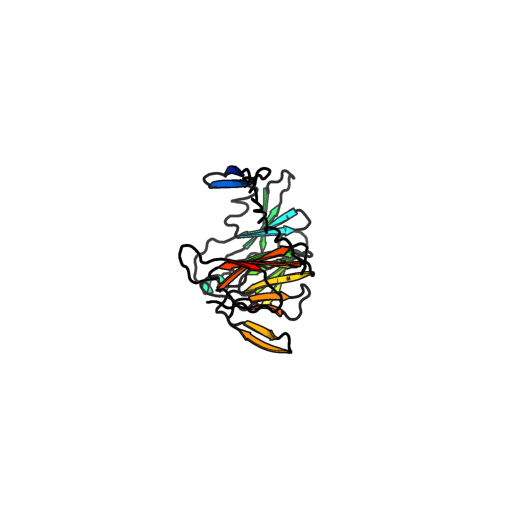7.31 199 ILE A N 1
ATOM 1541 C CA . ILE A 1 199 ? 3.741 -3.735 -11.344 1.00 97.31 199 ILE A CA 1
ATOM 1542 C C . ILE A 1 199 ? 4.644 -4.949 -11.220 1.00 97.31 199 ILE A C 1
ATOM 1544 O O . ILE A 1 199 ? 4.928 -5.610 -12.221 1.00 97.31 199 ILE A O 1
ATOM 1548 N N . PHE A 1 200 ? 5.071 -5.250 -10.004 1.00 96.75 200 PHE A N 1
ATOM 1549 C CA . PHE A 1 200 ? 5.798 -6.469 -9.679 1.00 96.75 200 PHE A CA 1
ATOM 1550 C C . PHE A 1 200 ? 4.913 -7.418 -8.885 1.00 96.75 200 PHE A C 1
ATOM 1552 O O . PHE A 1 200 ? 3.897 -7.015 -8.319 1.00 96.75 200 PHE A O 1
ATOM 1559 N N . ARG A 1 201 ? 5.326 -8.684 -8.829 1.00 96.44 201 ARG A N 1
ATOM 1560 C CA . ARG A 1 201 ? 4.792 -9.650 -7.874 1.00 96.44 201 ARG A CA 1
ATOM 1561 C C . ARG A 1 201 ? 5.867 -10.569 -7.315 1.00 9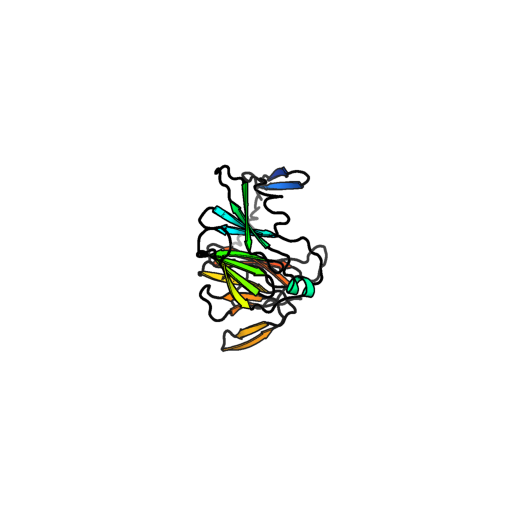6.44 201 ARG A C 1
ATOM 1563 O O . ARG A 1 201 ? 6.885 -10.813 -7.965 1.00 96.44 201 ARG A O 1
ATOM 1570 N N . ARG A 1 202 ? 5.608 -11.121 -6.132 1.00 96.19 202 ARG A N 1
ATOM 1571 C CA . ARG A 1 202 ? 6.433 -12.133 -5.459 1.00 96.19 202 ARG A CA 1
ATOM 1572 C C . ARG A 1 202 ? 5.550 -13.032 -4.599 1.00 96.19 202 ARG A C 1
ATOM 1574 O O . ARG A 1 202 ? 4.522 -12.595 -4.085 1.00 96.19 202 ARG A O 1
ATOM 1581 N N . HIS A 1 203 ? 5.943 -14.292 -4.450 1.00 96.69 203 HIS A N 1
ATOM 1582 C CA . HIS A 1 203 ? 5.228 -15.219 -3.581 1.00 96.69 203 HIS A CA 1
ATOM 1583 C C . HIS A 1 203 ? 5.383 -14.796 -2.101 1.00 96.69 203 HIS A C 1
ATOM 1585 O O . HIS A 1 203 ? 6.492 -14.427 -1.707 1.00 96.69 203 HIS A O 1
ATOM 1591 N N . PRO A 1 204 ? 4.333 -14.861 -1.256 1.00 95.31 204 PRO A N 1
ATOM 1592 C CA . PRO A 1 204 ? 4.405 -14.439 0.150 1.00 95.31 204 PRO A CA 1
ATOM 1593 C C . PRO A 1 204 ? 5.522 -15.125 0.947 1.00 95.31 204 PRO A C 1
ATOM 1595 O O . PRO A 1 204 ? 6.176 -14.499 1.776 1.00 95.31 204 PRO A O 1
ATOM 1598 N N . SER A 1 205 ? 5.804 -16.399 0.649 1.00 92.81 205 SER A N 1
ATOM 1599 C CA . SER A 1 205 ? 6.884 -17.162 1.298 1.00 92.81 205 SER A CA 1
ATOM 1600 C C . SER A 1 205 ? 8.301 -16.746 0.870 1.00 92.81 205 SER A C 1
ATOM 1602 O O . SER A 1 205 ? 9.272 -17.361 1.304 1.00 92.81 205 SER A O 1
ATOM 1604 N N . GLY A 1 206 ? 8.436 -15.764 -0.022 1.00 88.12 206 GLY A N 1
ATOM 1605 C CA . GLY A 1 206 ? 9.708 -15.248 -0.508 1.00 88.12 206 GLY A CA 1
ATOM 1606 C C . GLY A 1 206 ? 10.068 -15.693 -1.929 1.00 88.12 206 GLY A C 1
ATOM 1607 O O . GLY A 1 206 ? 9.208 -16.008 -2.748 1.00 88.12 206 GLY A O 1
ATOM 1608 N N . GLY A 1 207 ? 11.368 -15.691 -2.240 1.00 88.38 207 GLY A N 1
ATOM 1609 C CA . GLY A 1 207 ? 11.891 -15.996 -3.580 1.00 88.38 207 GLY A CA 1
ATOM 1610 C C . GLY A 1 207 ? 12.092 -14.760 -4.472 1.00 88.38 207 GLY A C 1
ATOM 1611 O O . GLY A 1 207 ? 12.050 -13.632 -3.974 1.00 88.38 207 GLY A O 1
ATOM 1612 N N . PRO A 1 208 ? 12.378 -14.942 -5.773 1.00 88.81 208 PRO A N 1
ATOM 1613 C CA . PRO A 1 208 ? 12.536 -13.828 -6.702 1.00 88.81 208 PRO A CA 1
ATOM 1614 C C . PRO A 1 208 ? 11.200 -13.117 -6.952 1.00 88.81 208 PRO A C 1
ATOM 1616 O O . PRO A 1 208 ? 10.130 -13.719 -6.867 1.00 88.81 208 PRO A O 1
ATOM 1619 N N . HIS A 1 209 ? 11.279 -11.833 -7.288 1.00 93.19 209 HIS A N 1
ATOM 1620 C CA . HIS A 1 209 ? 10.147 -11.065 -7.793 1.00 93.19 209 HIS A CA 1
ATOM 1621 C C . HIS A 1 209 ? 10.201 -10.989 -9.319 1.00 93.19 209 HIS A C 1
ATOM 1623 O O . HIS A 1 209 ? 11.278 -11.087 -9.914 1.00 93.19 209 HIS A O 1
ATOM 1629 N N . GLU A 1 210 ? 9.049 -10.790 -9.950 1.00 92.44 210 GLU A N 1
ATOM 1630 C CA . GLU A 1 210 ? 8.942 -10.696 -11.405 1.00 92.44 210 GLU A CA 1
ATOM 1631 C C . GLU A 1 210 ? 8.023 -9.553 -11.849 1.00 92.44 210 GLU A C 1
ATOM 1633 O O . GLU A 1 210 ? 7.058 -9.224 -11.147 1.00 92.44 210 GLU A O 1
ATOM 1638 N N . PRO A 1 211 ? 8.314 -8.918 -13.000 1.00 94.44 211 PRO A N 1
ATOM 1639 C CA . PRO A 1 211 ? 7.469 -7.868 -13.546 1.00 94.44 211 PRO A CA 1
ATOM 1640 C C . PRO A 1 211 ? 6.198 -8.467 -14.147 1.00 94.44 211 PRO A C 1
ATOM 1642 O O . PRO A 1 211 ? 6.233 -9.391 -14.958 1.00 94.44 211 PRO A O 1
ATOM 1645 N N . VAL A 1 212 ? 5.065 -7.877 -13.800 1.00 95.62 212 VAL A N 1
ATOM 1646 C CA . VAL A 1 212 ? 3.771 -8.138 -14.432 1.00 95.62 212 VAL A CA 1
ATOM 1647 C C . VAL A 1 212 ? 3.596 -7.207 -15.621 1.00 95.62 212 VAL A C 1
ATOM 1649 O O . VAL A 1 212 ? 3.198 -7.659 -16.687 1.00 95.62 212 VAL A O 1
ATOM 1652 N N . MET A 1 213 ? 3.929 -5.927 -15.459 1.00 94.81 213 MET A N 1
ATOM 1653 C CA . MET A 1 213 ? 3.912 -4.929 -16.527 1.00 94.81 213 MET A CA 1
ATOM 1654 C C . MET A 1 213 ? 5.072 -3.944 -16.375 1.00 94.81 213 MET A C 1
ATOM 1656 O O . MET A 1 213 ? 5.624 -3.802 -15.280 1.00 94.81 213 MET A O 1
ATOM 1660 N N . VAL A 1 214 ? 5.433 -3.279 -17.475 1.00 94.94 214 VAL A N 1
ATOM 1661 C CA . VAL A 1 214 ? 6.519 -2.294 -17.537 1.00 94.94 214 VAL A CA 1
ATOM 1662 C C . VAL A 1 214 ? 6.078 -1.039 -18.293 1.00 94.94 214 VAL A C 1
ATOM 1664 O O . VAL A 1 214 ? 5.603 -1.135 -19.424 1.00 94.94 214 VAL A O 1
ATOM 1667 N N . GLY A 1 215 ? 6.352 0.132 -17.719 1.00 94.44 215 GLY A N 1
ATOM 1668 C CA . GLY A 1 215 ? 6.238 1.439 -18.368 1.00 94.44 215 GLY A CA 1
ATOM 1669 C C . GLY A 1 215 ? 4.806 1.920 -18.586 1.00 94.44 215 GLY A C 1
ATOM 1670 O O . GLY A 1 215 ? 3.860 1.292 -18.133 1.00 94.44 215 GLY A O 1
ATOM 1671 N N . GLY A 1 216 ? 4.673 3.048 -19.291 1.00 92.38 216 GLY A N 1
ATOM 1672 C CA . GLY A 1 216 ? 3.395 3.647 -19.702 1.00 92.38 216 GLY A CA 1
ATOM 1673 C C . GLY A 1 216 ? 2.912 4.816 -18.843 1.00 92.38 216 GLY A C 1
ATOM 1674 O O . GLY A 1 216 ? 1.939 5.467 -19.203 1.00 92.38 216 GLY A O 1
ATOM 1675 N N . MET A 1 217 ? 3.565 5.081 -17.713 1.00 94.00 217 MET A N 1
ATOM 1676 C CA . MET A 1 217 ? 3.154 6.078 -16.722 1.00 94.00 217 MET A CA 1
ATOM 1677 C C . MET A 1 217 ? 4.304 6.408 -15.765 1.00 94.00 217 MET A C 1
ATOM 1679 O O . MET A 1 217 ? 5.324 5.712 -15.774 1.00 94.00 217 MET A O 1
ATOM 1683 N N . ASP A 1 218 ? 4.124 7.431 -14.921 1.00 94.00 218 ASP A N 1
ATOM 1684 C CA . ASP A 1 218 ? 5.102 7.748 -13.871 1.00 94.00 218 ASP A CA 1
ATOM 1685 C C . ASP A 1 218 ? 4.766 7.111 -12.529 1.00 94.00 218 ASP A C 1
ATOM 1687 O O . ASP A 1 218 ? 5.688 6.667 -11.855 1.00 94.00 218 ASP A O 1
ATOM 1691 N N . ASN A 1 219 ? 3.493 7.045 -12.130 1.00 94.69 219 ASN A N 1
ATOM 1692 C CA . ASN A 1 219 ? 3.153 6.516 -10.810 1.00 94.69 219 ASN A CA 1
ATOM 1693 C C . ASN A 1 219 ? 1.899 5.633 -10.831 1.00 94.69 219 ASN A C 1
ATOM 1695 O O . ASN A 1 219 ? 0.782 6.159 -10.775 1.00 94.69 219 ASN A O 1
ATOM 1699 N N . PRO A 1 220 ? 2.029 4.307 -11.009 1.00 96.00 220 PRO A N 1
ATOM 1700 C CA . PRO A 1 220 ? 0.942 3.376 -10.736 1.00 96.00 220 PRO A CA 1
ATOM 1701 C C . PRO A 1 220 ? 0.720 3.291 -9.222 1.00 96.00 220 PRO A C 1
ATOM 1703 O O . PRO A 1 220 ? 1.691 3.214 -8.479 1.00 96.00 220 PRO A O 1
ATOM 1706 N N . VAL A 1 221 ? -0.535 3.319 -8.773 1.00 94.62 221 VAL A N 1
ATOM 1707 C CA . VAL A 1 221 ? -0.874 3.404 -7.342 1.00 94.62 221 VAL A CA 1
ATOM 1708 C C . VAL A 1 221 ? -1.597 2.139 -6.903 1.00 94.62 221 VAL A C 1
ATOM 1710 O O . VAL A 1 221 ? -0.948 1.252 -6.364 1.00 94.62 221 VAL A O 1
ATOM 1713 N N . ASP A 1 222 ? -2.885 1.987 -7.223 1.00 95.56 222 ASP A N 1
ATOM 1714 C CA . ASP A 1 222 ? -3.689 0.857 -6.742 1.00 95.56 222 ASP A CA 1
ATOM 1715 C C . ASP A 1 222 ? -3.894 -0.232 -7.777 1.00 95.56 222 ASP A C 1
ATOM 1717 O O . ASP A 1 222 ? -4.091 0.066 -8.952 1.00 95.56 222 ASP A O 1
ATOM 1721 N N . VAL A 1 223 ? -3.927 -1.492 -7.327 1.00 97.50 223 VAL A N 1
ATOM 1722 C CA . VAL A 1 223 ? -4.242 -2.665 -8.153 1.00 97.50 223 VAL A CA 1
ATOM 1723 C C . VAL A 1 223 ? -5.437 -3.415 -7.574 1.00 97.50 223 VAL A C 1
ATOM 1725 O O . VAL A 1 223 ? -5.465 -3.757 -6.395 1.00 97.50 223 VAL A O 1
ATOM 1728 N N . VAL A 1 224 ? -6.403 -3.747 -8.428 1.00 97.00 224 VAL A N 1
ATOM 1729 C CA . VAL A 1 224 ? -7.561 -4.583 -8.092 1.00 97.00 224 VAL A CA 1
ATOM 1730 C C . VAL A 1 224 ? -7.684 -5.766 -9.046 1.00 97.00 224 VAL A C 1
ATOM 1732 O O . VAL A 1 224 ? -7.267 -5.706 -10.206 1.00 97.00 224 VAL A O 1
ATOM 1735 N N . PHE A 1 225 ? -8.284 -6.852 -8.554 1.00 97.56 225 PHE A N 1
ATOM 1736 C CA . PHE A 1 225 ? -8.375 -8.123 -9.271 1.00 97.56 225 PHE A CA 1
ATOM 1737 C C . PHE A 1 225 ? -9.830 -8.543 -9.493 1.00 97.56 225 PHE A C 1
ATOM 1739 O O . PHE A 1 225 ? -10.570 -8.834 -8.542 1.00 97.56 225 PHE A O 1
ATOM 1746 N N . LEU A 1 226 ? -10.229 -8.675 -10.758 1.00 96.50 226 LEU A N 1
ATOM 1747 C CA . LEU A 1 226 ? -11.521 -9.267 -11.114 1.00 96.50 226 LEU A CA 1
ATOM 1748 C C . LEU A 1 226 ? -11.575 -10.746 -10.712 1.00 96.50 226 LEU A C 1
ATOM 1750 O O . LEU A 1 226 ? -10.521 -11.375 -10.624 1.00 96.50 226 LEU A O 1
ATOM 1754 N N . PRO A 1 227 ? -12.769 -11.341 -10.508 1.00 95.00 227 PRO A N 1
ATOM 1755 C CA . PRO A 1 227 ? -12.928 -12.780 -10.257 1.00 95.00 227 PRO A CA 1
ATOM 1756 C C . PRO A 1 227 ? -12.206 -13.690 -11.258 1.00 95.00 227 PRO A C 1
ATOM 1758 O O . PRO A 1 227 ? -11.731 -14.753 -10.873 1.00 95.00 227 PRO A O 1
ATOM 1761 N N . SER A 1 228 ? -12.067 -13.248 -12.512 1.00 94.69 228 SER A N 1
ATOM 1762 C CA . SER A 1 228 ? -11.312 -13.918 -13.581 1.00 94.69 228 SER A CA 1
ATOM 1763 C C . SER A 1 228 ? -9.788 -13.911 -13.385 1.00 94.69 228 SER A C 1
ATOM 1765 O O . SER A 1 228 ? -9.079 -14.610 -14.105 1.00 94.69 228 SER A O 1
ATOM 1767 N N . GLY A 1 229 ? -9.269 -13.124 -12.439 1.00 93.06 229 GLY A N 1
ATOM 1768 C CA . GLY A 1 229 ? -7.838 -12.902 -12.215 1.00 93.06 229 GLY A CA 1
ATOM 1769 C C . GLY A 1 229 ? -7.246 -11.740 -13.022 1.00 93.06 229 GLY A C 1
ATOM 1770 O O . GLY A 1 229 ? -6.055 -11.455 -12.892 1.00 93.06 229 GLY A O 1
ATOM 1771 N N . GLU A 1 230 ? -8.049 -11.052 -13.838 1.00 95.94 230 GLU A N 1
ATOM 1772 C CA . GLU A 1 230 ? -7.619 -9.840 -14.543 1.00 95.94 230 GLU A CA 1
ATOM 1773 C C . GLU A 1 230 ? -7.285 -8.717 -13.559 1.00 95.94 230 GLU A C 1
ATOM 1775 O O . GLU A 1 230 ? -7.936 -8.566 -12.524 1.00 95.94 230 GLU A O 1
ATOM 1780 N N . ARG A 1 231 ? -6.266 -7.926 -13.900 1.00 96.75 231 ARG A N 1
ATOM 1781 C CA . ARG A 1 231 ? -5.693 -6.890 -13.034 1.00 96.75 231 ARG A CA 1
ATOM 1782 C C . ARG A 1 231 ? -5.974 -5.523 -13.612 1.00 96.75 231 ARG A C 1
ATOM 1784 O O . ARG A 1 231 ? -5.536 -5.235 -14.721 1.00 96.75 231 ARG A O 1
ATOM 1791 N N . PHE A 1 232 ? -6.627 -4.667 -12.852 1.00 97.62 232 PHE A N 1
ATOM 1792 C CA . PHE A 1 232 ? -6.797 -3.268 -13.217 1.00 97.62 232 PHE A CA 1
ATOM 1793 C C . PHE A 1 232 ? -6.047 -2.408 -12.224 1.00 97.62 232 PHE A C 1
ATOM 1795 O O . PHE A 1 232 ? -6.021 -2.731 -11.040 1.00 97.62 232 PHE A O 1
ATOM 1802 N N . PHE A 1 233 ? -5.430 -1.338 -12.705 1.00 96.75 233 PHE A N 1
ATOM 1803 C CA . PHE A 1 233 ? -4.705 -0.428 -11.840 1.00 96.75 233 PHE A CA 1
ATOM 1804 C C . PHE A 1 233 ? -4.941 1.028 -12.198 1.00 96.75 233 PHE A C 1
ATOM 1806 O O . PHE A 1 233 ? -5.215 1.362 -13.354 1.00 96.75 233 PHE A O 1
ATOM 1813 N N . THR A 1 234 ? -4.831 1.886 -11.192 1.00 96.38 234 THR A N 1
ATOM 1814 C CA . THR A 1 234 ?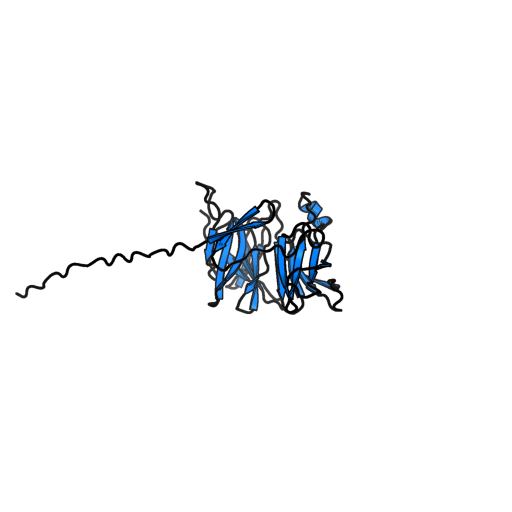 -4.868 3.337 -11.350 1.00 96.38 234 THR A CA 1
ATOM 1815 C C . THR A 1 234 ? -3.457 3.886 -11.460 1.00 96.38 234 THR A C 1
ATOM 1817 O O . THR A 1 234 ? -2.497 3.335 -10.916 1.00 96.38 234 THR A O 1
ATOM 1820 N N . THR A 1 235 ? -3.303 4.985 -12.189 1.00 95.12 235 THR A N 1
ATOM 1821 C CA . THR A 1 235 ? -2.006 5.639 -12.308 1.00 95.12 235 THR A CA 1
ATOM 1822 C C . THR A 1 235 ? -2.110 7.126 -12.591 1.00 95.12 235 THR A C 1
ATOM 1824 O O . THR A 1 235 ? -3.058 7.576 -13.236 1.00 95.12 235 THR A O 1
ATOM 1827 N N . THR A 1 236 ? -1.094 7.872 -12.156 1.00 93.00 236 THR A N 1
ATOM 1828 C CA . THR A 1 236 ? -0.887 9.262 -12.542 1.00 93.00 236 THR A CA 1
ATOM 1829 C C . THR A 1 236 ? 0.183 9.428 -13.620 1.00 93.00 236 THR A C 1
ATOM 1831 O O . THR A 1 236 ? 1.099 8.612 -13.769 1.00 93.00 236 THR A O 1
ATOM 1834 N N . PHE A 1 237 ? 0.050 10.512 -14.390 1.00 92.06 237 PHE A N 1
ATOM 1835 C CA . PHE A 1 237 ? 0.909 10.833 -15.540 1.00 92.06 237 PHE A CA 1
ATOM 1836 C C . PHE A 1 237 ? 0.945 9.723 -16.603 1.00 92.06 237 PHE A C 1
ATOM 1838 O O . PHE A 1 237 ? 1.995 9.413 -17.168 1.00 92.06 237 PHE A O 1
ATOM 1845 N N . PHE A 1 238 ? -0.219 9.138 -16.892 1.00 91.19 238 PHE A N 1
ATOM 1846 C CA . PHE A 1 238 ? -0.408 8.221 -18.018 1.00 91.19 238 PHE A CA 1
ATOM 1847 C C . PHE A 1 238 ? -0.196 8.929 -19.367 1.00 91.19 238 PHE A C 1
ATOM 1849 O O . PHE A 1 238 ? 0.297 8.350 -20.330 1.00 91.19 238 PHE A O 1
ATOM 1856 N N . GLN A 1 239 ? -0.528 10.218 -19.415 1.00 88.44 239 GLN A N 1
ATOM 1857 C CA . GLN A 1 239 ? -0.277 11.102 -20.547 1.00 88.44 239 GLN A CA 1
ATOM 1858 C C . GLN A 1 239 ? 0.241 12.459 -20.072 1.00 88.44 239 GLN A C 1
ATOM 1860 O O . GLN A 1 239 ? 0.135 12.806 -18.891 1.00 88.44 239 GLN A O 1
ATOM 1865 N N . TYR A 1 240 ? 0.761 13.257 -21.006 1.00 87.81 240 TYR A N 1
ATOM 1866 C CA . TYR A 1 240 ? 1.077 14.651 -20.721 1.00 87.81 240 TYR A CA 1
ATOM 1867 C C . TYR A 1 240 ? -0.190 15.403 -20.286 1.00 87.81 240 TYR A C 1
ATOM 1869 O O . TYR A 1 240 ? -1.195 15.336 -21.000 1.00 87.81 240 TYR A O 1
ATOM 1877 N N . PRO A 1 241 ? -0.162 16.113 -19.140 1.00 88.88 241 PRO A N 1
ATOM 1878 C CA . PRO A 1 241 ? -1.318 16.853 -18.657 1.00 88.88 241 PRO A CA 1
ATOM 1879 C C . PRO A 1 241 ? -1.847 17.827 -19.716 1.00 88.88 241 PRO A C 1
ATOM 1881 O O . PRO A 1 241 ? -1.174 18.791 -20.080 1.00 88.88 241 PRO A O 1
ATOM 1884 N N . ALA A 1 242 ? -3.063 17.586 -20.202 1.00 88.44 242 ALA A N 1
ATOM 1885 C CA . ALA A 1 242 ? -3.721 18.432 -21.192 1.00 88.44 242 ALA A CA 1
ATOM 1886 C C . ALA A 1 242 ? -5.242 18.316 -21.055 1.00 88.44 242 ALA A C 1
ATOM 1888 O O . ALA A 1 242 ? -5.778 17.223 -20.894 1.00 88.44 242 ALA A O 1
ATOM 1889 N N . GLY A 1 243 ? -5.955 19.447 -21.093 1.00 86.81 243 GLY A N 1
ATOM 1890 C CA . GLY A 1 243 ? -7.425 19.455 -21.045 1.00 86.81 243 GLY A CA 1
ATOM 1891 C C . GLY A 1 243 ? -8.031 18.804 -19.792 1.00 86.81 243 GLY A C 1
ATOM 1892 O O . GLY A 1 243 ? -9.105 18.221 -19.877 1.00 86.81 243 GLY A O 1
ATOM 1893 N N . GLY A 1 244 ? -7.331 18.851 -18.651 1.00 86.69 244 GLY A N 1
ATOM 1894 C CA . GLY A 1 244 ? -7.760 18.196 -17.407 1.00 86.69 244 GLY A CA 1
ATOM 1895 C C . GLY A 1 244 ? -7.540 16.679 -17.371 1.00 86.69 244 GLY A C 1
ATOM 1896 O O . GLY A 1 244 ? -7.923 16.036 -16.402 1.00 86.69 244 GLY A O 1
ATOM 1897 N N . GLN A 1 245 ? -6.911 16.103 -18.397 1.00 87.69 245 GLN A N 1
ATOM 1898 C CA . GLN A 1 245 ? -6.604 14.680 -18.475 1.00 87.69 245 GLN A CA 1
ATOM 1899 C C . GLN A 1 245 ? -5.117 14.440 -18.191 1.00 87.69 245 GLN A C 1
ATOM 1901 O O . GLN A 1 245 ? -4.252 15.111 -18.760 1.00 87.69 245 GLN A O 1
ATOM 1906 N N . ARG A 1 246 ? -4.825 13.477 -17.315 1.00 92.44 246 ARG A N 1
ATOM 1907 C CA . ARG A 1 246 ? -3.465 13.126 -16.866 1.00 92.44 246 ARG A CA 1
ATOM 1908 C C . ARG A 1 246 ? -3.377 11.669 -16.413 1.00 92.44 246 ARG A C 1
ATOM 1910 O O . ARG A 1 246 ? -2.394 10.995 -16.709 1.00 92.44 246 ARG A O 1
ATOM 1917 N N . ASP A 1 247 ? -4.395 11.221 -15.689 1.00 94.38 247 ASP A N 1
ATOM 1918 C CA . ASP A 1 247 ? -4.416 9.946 -14.972 1.00 94.38 247 ASP A CA 1
ATOM 1919 C C . ASP A 1 247 ? -5.176 8.878 -15.767 1.00 94.38 247 ASP A C 1
ATOM 1921 O O . ASP A 1 247 ? -5.896 9.198 -16.716 1.00 94.38 247 ASP A O 1
ATOM 1925 N N . GLY A 1 248 ? -5.004 7.608 -15.404 1.00 92.94 248 GLY A N 1
ATOM 1926 C CA . GLY A 1 248 ? -5.587 6.491 -16.144 1.00 92.94 248 GLY A CA 1
ATOM 1927 C C . GLY A 1 248 ? -6.000 5.312 -15.270 1.00 92.94 248 GLY A C 1
ATOM 1928 O O . GLY A 1 248 ? -5.423 5.071 -14.212 1.00 92.94 248 GLY A O 1
ATOM 1929 N N . LEU A 1 249 ? -6.988 4.561 -15.765 1.00 95.38 249 LEU A N 1
ATOM 1930 C CA . LEU A 1 249 ? -7.334 3.211 -15.323 1.00 95.38 249 LEU A CA 1
ATOM 1931 C C . LEU A 1 249 ? -6.910 2.241 -16.429 1.00 95.38 249 LEU A C 1
ATOM 1933 O O . LEU A 1 249 ? -7.349 2.374 -17.572 1.00 95.38 249 LEU A O 1
ATOM 1937 N N . VAL A 1 250 ? -6.050 1.281 -16.105 1.00 95.50 250 VAL A N 1
ATOM 1938 C CA . VAL A 1 250 ? -5.365 0.452 -17.102 1.00 95.50 250 VAL A CA 1
ATOM 1939 C C . VAL A 1 250 ? -5.523 -1.027 -16.758 1.00 95.50 250 VAL A C 1
ATOM 1941 O O . VAL A 1 250 ? -5.399 -1.426 -15.604 1.00 95.50 250 VAL A O 1
ATOM 1944 N N . HIS A 1 251 ? 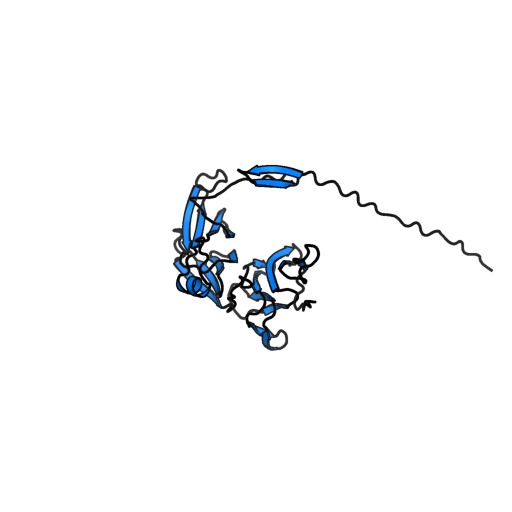-5.775 -1.863 -17.768 1.00 96.25 251 HIS A N 1
ATOM 1945 C CA . HIS A 1 251 ? -5.712 -3.321 -17.637 1.00 96.25 251 HIS A CA 1
ATOM 1946 C C . HIS A 1 251 ? -4.248 -3.770 -17.720 1.00 96.25 251 HIS A C 1
ATOM 1948 O O . HIS A 1 251 ? -3.633 -3.633 -18.779 1.00 96.25 251 HIS A O 1
ATOM 1954 N N . ALA A 1 252 ? -3.695 -4.310 -16.631 1.00 95.94 252 ALA A N 1
ATOM 1955 C CA . ALA A 1 252 ? -2.351 -4.882 -16.584 1.00 95.94 252 ALA A CA 1
ATOM 1956 C C . ALA A 1 252 ? -2.325 -6.311 -17.153 1.00 95.94 252 ALA A C 1
ATOM 1958 O O . ALA A 1 252 ? -2.784 -7.279 -16.532 1.00 95.94 252 ALA A O 1
ATOM 1959 N N . VAL A 1 253 ? -1.715 -6.440 -18.329 1.00 94.50 253 VAL A N 1
ATOM 1960 C CA . VAL A 1 253 ? -1.455 -7.716 -18.997 1.00 94.50 253 VAL A CA 1
ATOM 1961 C C . VAL A 1 253 ? -0.093 -8.238 -18.557 1.00 94.50 253 VAL A C 1
ATOM 1963 O O . VAL A 1 253 ? 0.887 -7.498 -18.571 1.00 94.50 253 VAL A O 1
ATOM 1966 N N . TYR A 1 254 ? -0.023 -9.517 -18.185 1.00 92.50 254 TYR A N 1
ATOM 1967 C CA . TYR A 1 254 ? 1.229 -10.149 -17.770 1.00 92.50 254 TYR A CA 1
ATOM 1968 C C . TYR A 1 254 ? 2.265 -10.133 -18.905 1.00 92.50 254 TYR A C 1
ATOM 1970 O O . TYR A 1 254 ? 1.980 -10.576 -20.018 1.00 92.50 254 TYR A O 1
ATOM 1978 N N . GLY A 1 255 ? 3.463 -9.626 -18.618 1.00 90.69 255 GLY A N 1
ATOM 1979 C CA . GLY A 1 255 ? 4.518 -9.381 -19.602 1.00 90.69 255 GLY A CA 1
ATOM 1980 C C . GLY A 1 255 ? 4.277 -8.154 -20.491 1.00 90.69 255 GLY A C 1
ATOM 1981 O O . GLY A 1 255 ? 5.011 -7.959 -21.460 1.00 90.69 255 GLY A O 1
ATOM 1982 N N . GLY A 1 256 ? 3.258 -7.341 -20.197 1.00 93.12 256 GLY A N 1
ATOM 1983 C CA . GLY A 1 256 ? 2.910 -6.158 -20.976 1.00 93.12 256 GLY A CA 1
ATOM 1984 C C . GLY A 1 256 ? 3.965 -5.057 -20.873 1.00 93.12 256 GLY A C 1
ATOM 1985 O O . GLY A 1 256 ? 4.491 -4.778 -19.796 1.00 93.12 256 GLY A O 1
ATOM 1986 N N . VAL A 1 257 ? 4.245 -4.404 -22.001 1.00 93.31 257 VAL A N 1
ATOM 1987 C CA . VAL A 1 257 ? 5.094 -3.210 -22.074 1.00 93.31 257 VAL A CA 1
ATOM 1988 C C . VAL A 1 257 ? 4.251 -2.076 -22.633 1.00 93.31 257 VAL A C 1
ATOM 1990 O O . VAL A 1 257 ? 3.758 -2.167 -23.758 1.00 93.31 257 VAL A O 1
ATOM 1993 N N . TYR A 1 258 ? 4.078 -1.024 -21.846 1.00 91.50 258 TYR A N 1
ATOM 1994 C CA . TYR A 1 258 ? 3.228 0.107 -22.184 1.00 91.50 258 TYR A CA 1
ATOM 1995 C C . TYR A 1 258 ? 4.120 1.287 -22.563 1.00 91.50 258 TYR A C 1
ATOM 1997 O O . TYR A 1 258 ? 5.059 1.648 -21.850 1.00 91.50 258 TYR A O 1
ATOM 2005 N N . GLY A 1 259 ? 3.853 1.869 -23.730 1.00 85.88 259 GLY A N 1
ATOM 2006 C CA . GLY A 1 259 ? 4.523 3.087 -24.165 1.00 85.88 259 GLY A CA 1
ATOM 2007 C C . GLY A 1 259 ? 3.965 4.285 -23.410 1.00 85.88 259 GLY A C 1
ATOM 2008 O O . GLY A 1 259 ? 2.754 4.378 -23.222 1.00 85.88 259 GLY A O 1
ATOM 2009 N N . LYS A 1 260 ? 4.844 5.197 -23.000 1.00 80.06 260 LYS A N 1
ATOM 2010 C CA . LYS A 1 260 ? 4.444 6.547 -22.607 1.00 80.06 260 LYS A CA 1
ATOM 2011 C C . LYS A 1 260 ? 4.647 7.451 -23.833 1.00 80.06 260 LYS A C 1
ATOM 2013 O O . LYS A 1 260 ? 5.730 7.359 -24.421 1.00 80.06 260 LYS A O 1
ATOM 2018 N N . PRO A 1 261 ? 3.627 8.208 -24.273 1.00 62.97 261 PRO A N 1
ATOM 2019 C CA . PRO A 1 261 ? 3.772 9.155 -25.376 1.00 62.97 261 PRO A CA 1
ATOM 2020 C C . PRO A 1 261 ? 4.774 10.267 -25.052 1.00 62.97 261 PRO A C 1
ATOM 2022 O O . PRO A 1 261 ? 5.026 10.507 -23.848 1.00 62.97 261 PRO A O 1
#

Radius of gyration: 22.83 Å; Cα contacts (8 Å, |Δi|>4): 615; chains: 1; bounding box: 53×37×88 Å

pLDDT: mean 90.43, std 13.76, range [37.91, 98.88]

Secondary structure (DSSP, 8-state):
-PPPP-----------------EEEEEETTEEEEEETT--------TTT-SSEEEEEE-TTS-EEEEE-------HHHHHHH--EEEEEEE-SSSSSS--EEEEEEEEE----EEEEETTEEEEEETTEEEEEE-SSSSSS--EEEEEEE-----SSS-SEEEEEE-TTS-EEEEE-SSS-EEEE-TTSSEEEE-S-EEEEE-TT----EEEEE-SSSEEEEEEE-TTS-EEEEEE-SS--BTTB--EEEEE-TTEE----

Sequence (261 aa):
MFSMPRLPLACLAVVLLLAKAHAVEVTLDQAVFTVPDGFTVERVAGPPLVDRPITASFDEQGRLYVADSSGSNDPVQKQLAEKPHRIVRLEDRDGDGQFDHSVVFADKMMFPEGTLWHNGSLYVAAPPSIWRLTDTDGDGVADEREEWFEGKTLTGCANDLHGPYLGRDGWVYWCKGAFAEQRYAAFRGGERVSSAAHIFRRHPSGGPHEPVMVGGMDNPVDVVFLPSGERFFTTTFFQYPAGGQRDGLVHAVYGGVYGKP

Foldseek 3Di:
DDDDDDDDDPPPPPPPPPPPQDWDWDDDPHDIDTGGPPDDDDDQDDPPQADAFQEWEADPVRKIKTWHDPPDPDFQVVCLVQVQTFIKIFDDPPPPSHTDDIDGQGGSAARWQEWYDDDQWIWTDRPPFTWTFHDDPPPRHGPDIDRQGRNQFDDRPPLGKADFDQFPVQKTKIKHFADGWDWFADPVGDIDIHRWIFIKIDHSVHDGIDTQETHQAGHWHDWDADPVRWIKTKGFQSADDDPNDTIDIDTRHGVYYHDYD

Organism: NCBI:txid408172

Mean predicted aligned error: 7.13 Å

Nearest PDB structures (foldseek):
  6urg-assembly1_A  TM=4.176E-01  e=1.552E-02  Homo sapiens
  4rml-assembly1_A  TM=4.812E-01  e=7.444E-02  Mus musculus
  6zue-assembly1_A  TM=3.389E-01  e=2.476E-01  Homo sapiens
  7eeq-assembly1_1  TM=3.452E-01  e=1.251E+00  unidentified
  7z4f-assembly1_G  TM=5.906E-01  e=7.395E+00  Escherichia phage vB_EcoP_SU10

InterPro domains:
  IPR011041 Soluble quinoprotein glucose/sorbosone dehydrogenase, beta-propeller domain superfamily [SSF50952] (31-234)
  IPR011042 Six-bladed beta-propeller, TolB-like [G3DSA:2.120.10.30] (25-261)
  IPR055557 Domain of unknown function DUF7133 [PF23500] (32-207)
  IPR055557 Domain of unknown function DUF7133 [TIGR02604] (38-236)